Protein AF-A0A9R1SNL8-F1 (afdb_monomer)

Organism: Equus caballus (NCBI:txid9796)

Solvent-accessible surface area (backbone atoms only — not comparable to full-atom values): 11899 Å² total; per-residue (Å²): 141,83,92,85,80,74,70,75,60,56,56,56,54,51,50,50,53,54,63,64,65,70,71,70,78,77,82,73,84,66,67,46,51,74,66,55,32,50,51,53,46,44,54,53,51,50,72,75,48,88,61,70,45,31,55,37,84,70,48,71,58,80,72,73,97,74,79,88,60,42,82,52,70,38,73,47,47,35,33,30,28,25,25,71,39,48,59,84,58,87,70,62,69,87,76,44,52,70,30,91,91,37,60,34,26,47,32,42,38,34,35,30,23,33,70,90,51,92,51,67,54,70,52,66,53,88,56,61,78,83,71,77,80,74,89,69,92,73,94,73,92,73,86,71,85,70,56,73,71,64,59,54,59,58,60,63,67,74,71,70,81,78,81,79,83,79,81,84,80,88,84,86,86,78,86,82,90,83,88,80,89,133

pLDDT: mean 72.58, std 21.71, range [33.09, 97.88]

Structure (mmCIF, N/CA/C/O backbone):
data_AF-A0A9R1SNL8-F1
#
_entry.id   AF-A0A9R1SNL8-F1
#
loop_
_atom_site.group_PDB
_atom_site.id
_atom_site.type_symbol
_atom_site.label_atom_id
_atom_site.label_alt_id
_atom_site.label_comp_id
_atom_site.label_asym_id
_atom_site.label_entity_id
_atom_site.label_seq_id
_atom_site.pdbx_PDB_ins_code
_atom_site.Cartn_x
_atom_site.Cartn_y
_atom_site.Cartn_z
_atom_site.occupancy
_atom_site.B_iso_or_equiv
_atom_site.auth_seq_id
_atom_site.auth_comp_id
_atom_site.auth_asym_id
_atom_site.auth_atom_id
_atom_site.pdbx_PDB_model_num
ATOM 1 N N . MET A 1 1 ? 27.855 48.770 -51.147 1.00 41.75 1 MET A N 1
ATOM 2 C CA . MET A 1 1 ? 28.397 47.399 -51.180 1.00 41.75 1 MET A CA 1
ATOM 3 C C . MET A 1 1 ? 29.755 47.539 -50.522 1.00 41.75 1 MET A C 1
ATOM 5 O O . MET A 1 1 ? 30.603 48.202 -51.092 1.00 41.75 1 MET A O 1
ATOM 9 N N . GLU A 1 2 ? 29.901 47.349 -49.213 1.00 47.94 2 GLU A N 1
ATOM 10 C CA . GLU A 1 2 ? 29.816 46.067 -48.508 1.00 47.94 2 GLU A CA 1
ATOM 11 C C . GLU A 1 2 ? 29.522 46.288 -47.009 1.00 47.94 2 GLU A C 1
ATOM 13 O O . GLU A 1 2 ? 30.141 47.137 -46.367 1.00 47.94 2 GLU A O 1
ATOM 18 N N . THR A 1 3 ? 28.594 45.519 -46.438 1.00 47.84 3 THR A N 1
ATOM 19 C CA . THR A 1 3 ? 28.319 45.451 -44.993 1.00 47.84 3 THR A CA 1
ATOM 20 C C . THR A 1 3 ? 29.051 44.258 -44.388 1.00 47.84 3 THR A C 1
ATOM 22 O O . THR A 1 3 ? 28.659 43.115 -44.612 1.00 47.84 3 THR A O 1
ATOM 25 N N . GLN A 1 4 ? 30.093 44.507 -43.595 1.00 56.31 4 GLN A N 1
ATOM 26 C CA . GLN A 1 4 ? 30.811 43.459 -42.870 1.00 56.31 4 GLN A CA 1
ATOM 27 C C . GLN A 1 4 ? 31.274 43.988 -41.507 1.00 56.31 4 GLN A C 1
ATOM 29 O O . GLN A 1 4 ? 32.349 44.583 -41.438 1.00 56.31 4 GLN A O 1
ATOM 34 N N . ARG A 1 5 ? 30.493 43.779 -40.428 1.00 56.38 5 ARG A N 1
ATOM 35 C CA . ARG A 1 5 ? 31.036 43.666 -39.050 1.00 56.38 5 ARG A CA 1
ATOM 36 C C . ARG A 1 5 ? 30.077 43.268 -37.915 1.00 56.38 5 ARG A C 1
ATOM 38 O O . ARG A 1 5 ? 30.448 43.448 -36.763 1.00 56.38 5 ARG A O 1
ATOM 45 N N . ASP A 1 6 ? 28.945 42.618 -38.174 1.00 49.16 6 ASP A N 1
ATOM 46 C CA . ASP A 1 6 ? 28.115 42.081 -37.071 1.00 49.16 6 ASP A CA 1
ATOM 47 C C . ASP A 1 6 ? 28.484 40.638 -36.662 1.00 49.16 6 ASP A C 1
ATOM 49 O O . ASP A 1 6 ? 27.971 40.083 -35.688 1.00 49.16 6 ASP A O 1
ATOM 53 N N . SER A 1 7 ? 29.441 40.025 -37.365 1.00 55.25 7 SER A N 1
ATOM 54 C CA . SER A 1 7 ? 29.746 38.592 -37.263 1.00 55.25 7 SER A CA 1
ATOM 55 C C . SER A 1 7 ? 30.525 38.168 -36.005 1.00 55.25 7 SER A C 1
ATOM 57 O O . SER A 1 7 ? 30.516 36.986 -35.672 1.00 55.25 7 SER A O 1
ATOM 59 N N . CYS A 1 8 ? 31.190 39.082 -35.282 1.00 55.22 8 CYS A N 1
ATOM 60 C CA . CYS A 1 8 ? 31.996 38.707 -34.103 1.00 55.22 8 CYS A CA 1
ATOM 61 C C . CYS A 1 8 ? 31.168 38.531 -32.819 1.00 55.22 8 CYS A C 1
ATOM 63 O O . CYS A 1 8 ? 31.562 37.772 -31.935 1.00 55.22 8 CYS A O 1
ATOM 65 N N . SER A 1 9 ? 30.032 39.227 -32.700 1.00 59.91 9 SER A N 1
ATOM 66 C CA . SER A 1 9 ? 29.198 39.195 -31.492 1.00 59.91 9 SER A CA 1
ATOM 67 C C . SER A 1 9 ? 28.307 37.950 -31.461 1.00 59.91 9 SER A C 1
ATOM 69 O O . SER A 1 9 ? 28.324 37.209 -30.479 1.00 59.91 9 SER A O 1
ATOM 71 N N . LEU A 1 10 ? 27.608 37.642 -32.563 1.00 58.22 10 LEU A N 1
ATOM 72 C CA . LEU A 1 10 ? 26.662 36.519 -32.612 1.00 58.22 10 LEU A CA 1
ATOM 73 C C . LEU A 1 10 ? 27.315 35.155 -32.347 1.00 58.22 10 LEU A C 1
ATOM 75 O O . LEU A 1 10 ? 26.715 34.324 -31.670 1.00 58.22 10 LEU A O 1
ATOM 79 N N . GLY A 1 11 ? 28.548 34.927 -32.814 1.00 66.50 11 GLY A N 1
ATOM 80 C CA . GLY A 1 11 ? 29.253 33.658 -32.596 1.00 66.50 11 GLY A CA 1
ATOM 81 C C . GLY A 1 11 ? 29.536 33.369 -31.118 1.00 66.50 11 GLY A C 1
ATOM 82 O O . GLY A 1 11 ? 29.452 32.224 -30.683 1.00 66.50 11 GLY A O 1
ATOM 83 N N . ARG A 1 12 ? 29.795 34.412 -30.317 1.00 68.94 12 ARG A N 1
ATOM 84 C CA . ARG A 1 12 ? 30.082 34.285 -28.880 1.00 68.94 12 ARG A CA 1
ATOM 85 C C . ARG A 1 12 ? 28.823 34.000 -28.061 1.00 68.94 12 ARG A C 1
ATOM 87 O O . ARG A 1 12 ? 28.874 33.195 -27.136 1.00 68.94 12 ARG A O 1
ATOM 94 N N . TRP A 1 13 ? 27.698 34.615 -28.427 1.00 66.62 13 TRP A N 1
ATOM 95 C CA . TRP A 1 13 ? 26.387 34.317 -27.839 1.00 66.62 13 TRP A CA 1
ATOM 96 C C . TRP A 1 13 ? 25.890 32.931 -28.251 1.00 66.62 13 TRP A C 1
ATOM 98 O O . TRP A 1 13 ? 25.362 32.202 -27.421 1.00 66.62 13 TRP A O 1
ATOM 108 N N . SER A 1 14 ? 26.123 32.533 -29.503 1.00 70.94 14 SER A N 1
ATOM 109 C CA . SER A 1 14 ? 25.787 31.197 -29.995 1.00 70.94 14 SER A CA 1
ATOM 110 C C . SER A 1 14 ? 26.596 30.107 -29.281 1.00 70.94 14 SER A C 1
ATOM 112 O O . SER A 1 14 ? 26.015 29.109 -28.865 1.00 70.94 14 SER A O 1
ATOM 114 N N . LEU A 1 15 ? 27.893 30.333 -29.021 1.00 70.31 15 LEU A N 1
ATOM 115 C CA . LEU A 1 15 ? 28.703 29.437 -28.184 1.00 70.31 15 LEU A CA 1
ATOM 116 C C . LEU A 1 15 ? 28.185 29.357 -26.743 1.00 70.31 15 LEU A C 1
ATOM 118 O O . LEU A 1 15 ? 28.129 28.270 -26.180 1.00 70.31 15 LEU A O 1
ATOM 122 N N . LEU A 1 16 ? 27.804 30.493 -26.147 1.00 71.38 16 LEU A N 1
ATOM 123 C CA . LEU A 1 16 ? 27.234 30.538 -24.796 1.00 71.38 16 LEU A CA 1
ATOM 124 C C . LEU A 1 16 ? 25.905 29.778 -24.711 1.00 71.38 16 LEU A C 1
ATOM 126 O O . LEU A 1 16 ? 25.711 29.023 -23.766 1.00 71.38 16 LEU A O 1
ATOM 130 N N . LEU A 1 17 ? 25.022 29.926 -25.702 1.00 72.56 17 LEU A N 1
ATOM 131 C CA . LEU A 1 17 ? 23.761 29.181 -25.778 1.00 72.56 17 LEU A CA 1
ATOM 132 C C . LEU A 1 17 ? 23.993 27.676 -26.002 1.00 72.56 17 LEU A C 1
ATOM 134 O O . LEU A 1 17 ? 23.296 26.866 -25.398 1.00 72.56 17 LEU A O 1
ATOM 138 N N . LEU A 1 18 ? 25.000 27.296 -26.798 1.00 70.88 18 LEU A N 1
ATOM 139 C CA . LEU A 1 18 ? 25.434 25.899 -26.962 1.00 70.88 18 LEU A CA 1
ATOM 140 C C . LEU A 1 18 ? 25.987 25.302 -25.657 1.00 70.88 18 LEU A C 1
ATOM 142 O O . LEU A 1 18 ? 25.662 24.166 -25.325 1.00 70.88 18 LEU A O 1
ATOM 146 N N . LEU A 1 19 ? 26.776 26.070 -24.899 1.00 68.31 19 LEU A N 1
ATOM 147 C CA . LEU A 1 19 ? 27.290 25.676 -23.580 1.00 68.31 19 LEU A CA 1
ATOM 148 C C . LEU A 1 19 ? 26.176 25.571 -22.526 1.00 68.31 19 LEU A C 1
ATOM 150 O O . LEU A 1 19 ? 26.247 24.703 -21.661 1.00 68.31 19 LEU A O 1
ATOM 154 N N . LEU A 1 20 ? 25.140 26.413 -22.607 1.00 66.00 20 LEU A N 1
ATOM 155 C CA . LEU A 1 20 ? 24.000 26.391 -21.682 1.00 66.00 20 LEU A CA 1
ATOM 156 C C . LEU A 1 20 ? 22.988 25.276 -22.005 1.00 66.00 20 LEU A C 1
ATOM 158 O O . LEU A 1 20 ? 22.293 24.807 -21.110 1.00 66.00 20 LEU A O 1
ATOM 162 N N . GLY A 1 21 ? 22.913 24.837 -23.267 1.00 64.50 21 GLY A N 1
ATOM 163 C CA . GLY A 1 21 ? 22.035 23.750 -23.717 1.00 64.50 21 GLY A CA 1
ATOM 164 C C . GLY A 1 21 ? 22.550 22.339 -23.409 1.00 64.50 21 GLY A C 1
ATOM 165 O O . GLY A 1 21 ? 21.792 21.379 -23.530 1.00 64.50 21 GLY A O 1
ATOM 166 N N . LEU A 1 22 ? 23.811 22.195 -22.987 1.00 64.38 22 LEU A N 1
ATOM 167 C CA . LEU A 1 22 ? 24.435 20.906 -22.668 1.00 64.38 22 LEU A CA 1
ATOM 168 C C . LEU A 1 22 ? 24.374 20.584 -21.165 1.00 64.38 22 LEU A C 1
ATOM 170 O O . LEU A 1 22 ? 25.337 20.110 -20.572 1.00 64.38 22 LEU A O 1
ATOM 174 N N . VAL A 1 23 ? 23.227 20.841 -20.540 1.00 64.44 23 VAL A N 1
ATOM 175 C CA . VAL A 1 23 ? 22.883 20.275 -19.230 1.00 64.44 23 VAL A CA 1
ATOM 176 C C . VAL A 1 23 ? 21.582 19.506 -19.411 1.00 64.44 23 VAL A C 1
ATOM 178 O O . VAL A 1 23 ? 20.516 19.926 -18.975 1.00 64.44 23 VAL A O 1
ATOM 181 N N . ILE A 1 24 ? 21.656 18.389 -20.136 1.00 66.75 24 ILE A N 1
ATOM 182 C CA . ILE A 1 24 ? 20.593 17.387 -20.090 1.00 66.75 24 ILE A CA 1
ATOM 183 C C . ILE A 1 24 ? 20.867 16.592 -18.812 1.00 66.75 24 ILE A C 1
ATOM 185 O O . ILE A 1 24 ? 21.901 15.919 -18.757 1.00 66.75 24 ILE A O 1
ATOM 189 N N . PRO A 1 25 ? 20.025 16.678 -17.765 1.00 61.66 25 PRO A N 1
ATOM 190 C CA . PRO A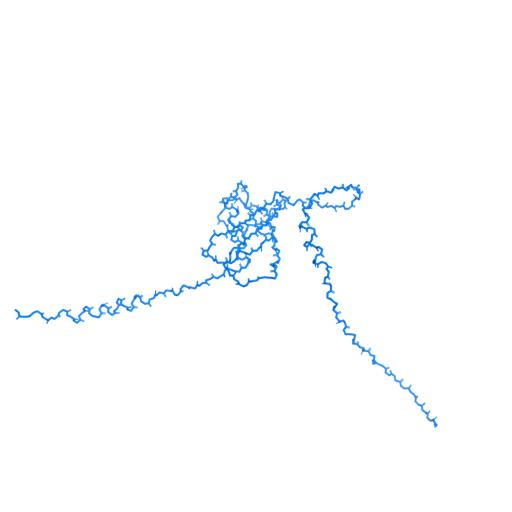 1 25 ? 20.134 15.736 -16.666 1.00 61.66 25 PRO A CA 1
ATOM 191 C C . PRO A 1 25 ? 19.978 14.341 -17.267 1.00 61.66 25 PRO A C 1
ATOM 193 O O . PRO A 1 25 ? 18.965 14.034 -17.897 1.00 61.66 25 PRO A O 1
ATOM 196 N N . LEU A 1 26 ? 21.026 13.527 -17.140 1.00 60.38 26 LEU A N 1
ATOM 197 C CA . LEU A 1 26 ? 20.986 12.128 -17.529 1.00 60.38 26 LEU A CA 1
ATOM 198 C C . LEU A 1 26 ? 19.802 11.507 -16.786 1.00 60.38 26 LEU A C 1
ATOM 200 O O . LEU A 1 26 ? 19.771 11.555 -15.556 1.00 60.38 26 LEU A O 1
ATOM 204 N N . ALA A 1 27 ? 18.808 11.012 -17.525 1.00 62.56 27 ALA A N 1
ATOM 205 C CA . ALA A 1 27 ? 17.654 10.356 -16.934 1.00 62.56 27 ALA A CA 1
ATOM 206 C C . ALA A 1 27 ? 18.166 9.124 -16.186 1.00 62.56 27 ALA A C 1
ATOM 208 O O . ALA A 1 27 ? 18.513 8.111 -16.792 1.00 62.56 27 ALA A O 1
ATOM 209 N N . THR A 1 28 ? 18.300 9.240 -14.869 1.00 59.81 28 THR A N 1
ATOM 210 C CA . THR A 1 28 ? 18.579 8.093 -14.024 1.00 59.81 28 THR A CA 1
ATOM 211 C C . THR A 1 28 ? 17.322 7.240 -14.035 1.00 59.81 28 THR A C 1
ATOM 213 O O . THR A 1 28 ? 16.251 7.679 -13.616 1.00 59.81 28 THR A O 1
ATOM 216 N N . THR A 1 29 ? 17.436 6.022 -14.555 1.00 65.75 29 THR A N 1
ATOM 217 C CA . THR A 1 29 ? 16.417 4.985 -14.401 1.00 65.75 29 THR A CA 1
ATOM 218 C C . THR A 1 29 ? 16.412 4.580 -12.930 1.00 65.75 29 THR A C 1
ATOM 220 O O . THR A 1 29 ? 17.110 3.654 -12.520 1.00 65.75 29 THR A O 1
ATOM 223 N N . GLN A 1 30 ? 15.716 5.353 -12.097 1.00 77.31 30 GLN A N 1
ATOM 224 C CA . GLN A 1 30 ? 15.466 4.972 -10.712 1.00 77.31 30 GLN A CA 1
ATOM 225 C C . GLN A 1 30 ? 14.586 3.724 -10.756 1.00 77.31 30 GLN A C 1
ATOM 227 O O . GLN A 1 30 ? 13.610 3.702 -11.489 1.00 77.31 30 GLN A O 1
ATOM 232 N N . THR A 1 31 ? 14.959 2.671 -10.040 1.00 86.62 31 THR A N 1
ATOM 233 C CA . THR A 1 31 ? 14.140 1.463 -9.880 1.00 86.62 31 THR A CA 1
ATOM 234 C C . THR A 1 31 ? 13.692 1.432 -8.431 1.00 86.62 31 THR A C 1
ATOM 236 O O . THR A 1 31 ? 14.525 1.612 -7.543 1.00 86.62 31 THR A O 1
ATOM 239 N N . LEU A 1 32 ? 12.397 1.250 -8.186 1.00 89.44 32 LEU A N 1
ATOM 240 C CA . LEU A 1 32 ? 11.884 1.115 -6.828 1.00 89.44 32 LEU A CA 1
ATOM 241 C C . LEU A 1 32 ? 12.332 -0.221 -6.245 1.00 89.44 32 LEU A C 1
ATOM 243 O O . LEU A 1 32 ? 12.326 -1.252 -6.920 1.00 89.44 32 LEU A O 1
ATOM 247 N N . SER A 1 33 ? 12.663 -0.232 -4.959 1.00 90.94 33 SER A N 1
ATOM 248 C CA . SER A 1 33 ? 12.727 -1.489 -4.225 1.00 90.94 33 SER A CA 1
ATOM 249 C C . SER A 1 33 ? 11.338 -2.126 -4.144 1.00 90.94 33 SER A C 1
ATOM 251 O O . SER A 1 33 ? 10.308 -1.449 -4.188 1.00 90.94 33 SER A O 1
ATOM 253 N N . TYR A 1 34 ? 11.302 -3.444 -3.951 1.00 90.44 34 TYR A N 1
ATOM 254 C CA . TYR A 1 34 ? 10.056 -4.191 -3.756 1.00 90.44 34 TYR A CA 1
ATOM 255 C C . TYR A 1 34 ? 9.157 -3.569 -2.674 1.00 90.44 34 TYR A C 1
ATOM 257 O O . TYR A 1 34 ? 7.959 -3.386 -2.876 1.00 90.44 34 TYR A O 1
ATOM 265 N N . LYS A 1 35 ? 9.748 -3.163 -1.543 1.00 93.00 35 LYS A N 1
ATOM 266 C CA . LYS A 1 35 ? 9.012 -2.530 -0.445 1.00 93.00 35 LYS A CA 1
ATOM 267 C C . LYS A 1 35 ? 8.468 -1.151 -0.826 1.00 93.00 35 LYS A C 1
ATOM 269 O O . LYS A 1 35 ? 7.338 -0.841 -0.46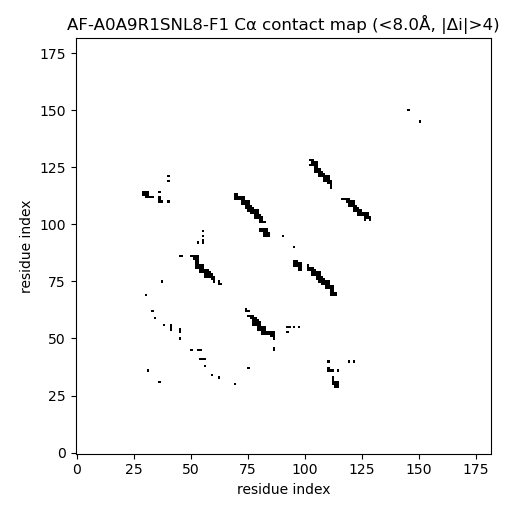8 1.00 93.00 35 LYS A O 1
ATOM 274 N N . GLU A 1 36 ? 9.238 -0.332 -1.539 1.00 93.38 36 GLU A N 1
ATOM 275 C CA . GLU A 1 36 ? 8.776 0.986 -2.000 1.00 93.38 36 GLU A CA 1
ATOM 276 C C . GLU A 1 36 ? 7.625 0.858 -3.001 1.00 93.38 36 GLU A C 1
ATOM 278 O O . GLU A 1 36 ? 6.646 1.594 -2.897 1.00 93.38 36 GLU A O 1
ATOM 283 N N . ALA A 1 37 ? 7.690 -0.117 -3.915 1.00 93.38 37 ALA A N 1
ATOM 284 C CA . ALA A 1 37 ? 6.596 -0.408 -4.837 1.00 93.38 37 ALA A CA 1
ATOM 285 C C . ALA A 1 37 ? 5.315 -0.827 -4.091 1.00 93.38 37 ALA A C 1
ATOM 287 O O . ALA A 1 37 ? 4.226 -0.358 -4.421 1.00 93.38 37 ALA A O 1
ATOM 288 N N . VAL A 1 38 ? 5.436 -1.644 -3.036 1.00 95.12 38 VAL A N 1
ATOM 289 C CA . VAL A 1 38 ? 4.302 -2.014 -2.172 1.00 95.12 38 VAL A CA 1
ATOM 290 C C . VAL A 1 38 ? 3.738 -0.804 -1.428 1.00 95.12 38 VAL A C 1
ATOM 292 O O . VAL A 1 38 ? 2.524 -0.622 -1.419 1.00 95.12 38 VAL A O 1
ATOM 295 N N . LEU A 1 39 ? 4.580 0.039 -0.822 1.00 95.31 39 LEU A N 1
ATOM 296 C CA . LEU A 1 39 ? 4.124 1.239 -0.106 1.00 95.31 39 LEU A CA 1
ATOM 297 C C . LEU A 1 39 ? 3.378 2.199 -1.040 1.00 95.31 39 LEU A C 1
ATOM 299 O O . LEU A 1 39 ? 2.275 2.636 -0.718 1.00 95.31 39 LEU A O 1
ATOM 303 N N . ARG A 1 40 ? 3.911 2.423 -2.246 1.00 94.12 40 ARG A N 1
ATOM 304 C CA . ARG A 1 40 ? 3.242 3.212 -3.287 1.00 94.12 40 ARG A CA 1
ATOM 305 C C . ARG A 1 40 ? 1.884 2.626 -3.667 1.00 94.12 40 ARG A C 1
ATOM 307 O O . ARG A 1 40 ? 0.911 3.357 -3.844 1.00 94.12 40 ARG A O 1
ATOM 314 N N . ALA A 1 41 ? 1.803 1.302 -3.773 1.00 95.38 41 ALA A N 1
ATOM 315 C CA . ALA A 1 41 ? 0.544 0.637 -4.054 1.00 95.38 41 ALA A CA 1
ATOM 316 C C . ALA A 1 41 ? -0.455 0.801 -2.894 1.00 95.38 41 ALA A C 1
ATOM 318 O O . ALA A 1 41 ? -1.627 1.061 -3.151 1.00 95.38 41 ALA A O 1
ATOM 319 N N . VAL A 1 42 ? -0.012 0.738 -1.630 1.00 96.12 42 VAL A N 1
ATOM 320 C CA . VAL A 1 42 ? -0.848 1.026 -0.445 1.00 96.12 42 VAL A CA 1
ATOM 321 C C . VAL A 1 42 ? -1.404 2.453 -0.478 1.00 96.12 42 VAL A C 1
ATOM 323 O O . VAL A 1 42 ? -2.589 2.648 -0.197 1.00 96.12 42 VAL A O 1
ATOM 326 N N . ASP A 1 43 ? -0.615 3.445 -0.888 1.00 94.62 43 ASP A N 1
ATOM 32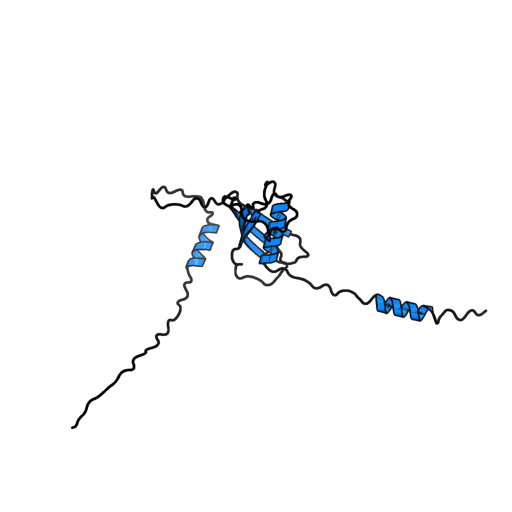7 C CA . ASP A 1 43 ? -1.120 4.810 -1.077 1.00 94.62 43 ASP A CA 1
ATOM 328 C C . ASP A 1 43 ? -2.221 4.858 -2.142 1.00 94.62 43 ASP A C 1
ATOM 330 O O . ASP A 1 43 ? -3.293 5.426 -1.916 1.00 94.62 43 ASP A O 1
ATOM 334 N N . GLY A 1 44 ? -2.005 4.194 -3.280 1.00 94.06 44 GLY A N 1
ATOM 335 C CA . GLY A 1 44 ? -3.009 4.070 -4.336 1.00 94.06 44 GLY A CA 1
ATOM 336 C C . GLY A 1 44 ? -4.284 3.342 -3.882 1.00 94.06 44 GLY A C 1
ATOM 337 O O . GLY A 1 44 ? -5.394 3.745 -4.246 1.00 94.06 44 GLY A O 1
ATOM 338 N N . LEU A 1 45 ? -4.160 2.309 -3.036 1.00 94.75 45 LEU A N 1
ATOM 339 C CA . LEU A 1 45 ? -5.292 1.618 -2.404 1.00 94.75 45 LEU A CA 1
ATOM 340 C C . LEU A 1 45 ? -6.124 2.574 -1.540 1.00 94.75 45 LEU A C 1
ATOM 342 O O . LEU A 1 45 ? -7.352 2.572 -1.628 1.00 94.75 45 LEU A O 1
ATOM 346 N N . ASN A 1 46 ? -5.472 3.408 -0.731 1.00 95.38 46 ASN A N 1
ATOM 347 C CA . ASN A 1 46 ? -6.153 4.386 0.116 1.00 95.38 46 ASN A CA 1
ATOM 348 C C . ASN A 1 46 ? -6.831 5.497 -0.692 1.00 95.38 46 ASN A C 1
ATOM 350 O O . ASN A 1 46 ? -7.930 5.927 -0.343 1.00 95.38 46 ASN A O 1
ATOM 354 N N . GLN A 1 47 ? -6.215 5.942 -1.790 1.00 93.12 47 GLN A N 1
ATOM 355 C CA . GLN A 1 47 ? -6.784 6.973 -2.662 1.00 93.12 47 GLN A CA 1
ATOM 356 C C . GLN A 1 47 ? -8.079 6.516 -3.340 1.00 93.12 47 GLN A C 1
ATOM 358 O O . GLN A 1 47 ? -9.022 7.301 -3.446 1.00 93.12 47 GLN A O 1
ATOM 363 N N . ARG A 1 48 ? -8.138 5.250 -3.776 1.00 92.38 48 ARG A N 1
ATOM 364 C CA . ARG A 1 48 ? -9.320 4.676 -4.442 1.00 92.38 48 ARG A CA 1
ATOM 365 C C . ARG A 1 48 ? -10.372 4.120 -3.477 1.00 92.38 48 ARG A C 1
ATOM 367 O O . ARG A 1 48 ? -11.478 3.806 -3.914 1.00 92.38 48 ARG A O 1
ATOM 374 N N . SER A 1 49 ? -10.030 3.935 -2.201 1.00 92.00 49 SER A N 1
ATOM 375 C CA . SER A 1 49 ? -10.945 3.366 -1.210 1.00 92.00 49 SER A CA 1
ATOM 376 C C . SER A 1 49 ? -12.033 4.360 -0.793 1.00 92.00 49 SER A C 1
ATOM 378 O O . SER A 1 49 ? -11.827 5.572 -0.743 1.00 92.00 49 SER A O 1
ATOM 380 N N . SER A 1 50 ? -13.199 3.818 -0.444 1.00 92.69 50 SER A N 1
ATOM 381 C CA . SER A 1 50 ? -14.305 4.541 0.185 1.00 92.69 50 SER A CA 1
ATOM 382 C C . SER A 1 50 ? -14.325 4.403 1.712 1.00 92.69 50 SER A C 1
ATOM 384 O O . SER A 1 50 ? -15.300 4.811 2.336 1.00 92.69 50 SER A O 1
ATOM 386 N N . ASP A 1 51 ? -13.307 3.777 2.310 1.00 93.94 51 ASP A N 1
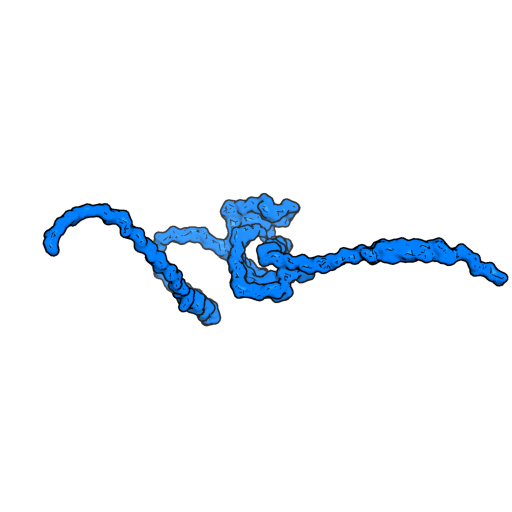ATOM 387 C CA . ASP A 1 51 ? -13.197 3.644 3.764 1.00 93.94 51 ASP A CA 1
ATOM 388 C C . ASP A 1 51 ? -12.993 5.016 4.442 1.00 93.94 51 ASP A C 1
ATOM 390 O O . ASP A 1 51 ? -12.447 5.954 3.853 1.00 93.94 51 ASP A O 1
ATOM 394 N N . GLU A 1 52 ? -13.422 5.133 5.702 1.00 95.00 52 GLU A N 1
ATOM 395 C CA . GLU A 1 52 ? -13.320 6.380 6.477 1.00 95.00 52 GLU A CA 1
ATOM 396 C C . GLU A 1 52 ? -11.876 6.704 6.886 1.00 95.00 52 GLU A C 1
ATOM 398 O O . GLU A 1 52 ? -11.449 7.861 6.825 1.00 95.00 52 GLU A O 1
ATOM 403 N N . ASN A 1 53 ? -11.120 5.675 7.277 1.00 96.88 53 ASN A N 1
ATOM 404 C CA . ASN A 1 53 ? -9.753 5.78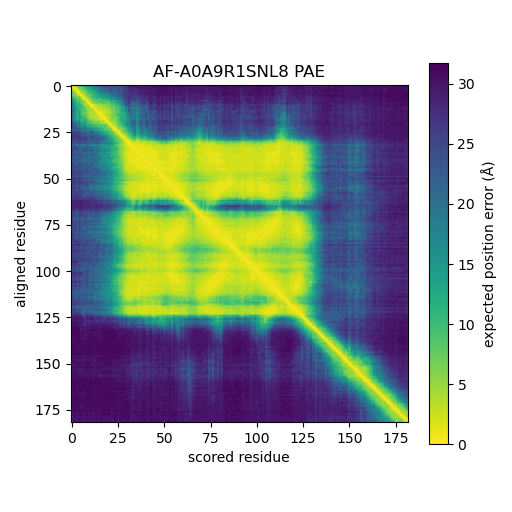8 7.777 1.00 96.88 53 ASN A CA 1
ATOM 405 C C . ASN A 1 53 ? -8.738 5.236 6.777 1.00 96.88 53 ASN A C 1
ATOM 407 O O . ASN A 1 53 ? -9.049 4.356 5.970 1.00 96.88 53 ASN A O 1
ATOM 411 N N . LEU A 1 54 ? -7.506 5.736 6.865 1.00 97.06 54 LEU A N 1
ATOM 412 C CA . LEU A 1 54 ? -6.387 5.202 6.097 1.00 97.06 54 LEU A CA 1
ATOM 413 C C . LEU A 1 54 ? -5.995 3.814 6.603 1.00 97.06 54 LEU A C 1
ATOM 415 O O . LEU A 1 54 ? -6.081 3.524 7.797 1.00 97.06 54 LEU A O 1
ATOM 419 N N . TYR A 1 55 ? -5.494 2.990 5.693 1.00 96.94 55 TYR A N 1
ATOM 420 C CA . TYR A 1 55 ? -4.858 1.713 5.978 1.00 96.94 55 TYR A CA 1
ATOM 421 C C . TYR A 1 55 ? -3.355 1.827 5.779 1.00 96.94 55 TYR A C 1
ATOM 423 O O . TYR A 1 55 ? -2.894 2.318 4.752 1.00 96.94 55 TYR A O 1
ATOM 431 N N . ARG A 1 56 ? -2.584 1.332 6.741 1.00 97.38 56 ARG A N 1
ATOM 432 C CA . ARG A 1 56 ? -1.122 1.301 6.679 1.00 97.38 56 ARG A CA 1
ATOM 433 C C . ARG A 1 56 ? -0.639 -0.138 6.559 1.00 97.38 56 ARG A C 1
ATOM 435 O O . ARG A 1 56 ? -1.256 -1.046 7.115 1.00 97.38 56 ARG A O 1
ATOM 442 N N . LEU A 1 57 ? 0.465 -0.336 5.840 1.00 97.38 57 LEU A N 1
ATOM 443 C CA . LEU A 1 57 ? 1.144 -1.627 5.742 1.00 97.38 57 LEU A CA 1
ATOM 444 C C . LEU A 1 57 ? 1.478 -2.156 7.146 1.00 97.38 57 LEU A C 1
ATOM 446 O O . LEU A 1 57 ? 2.202 -1.495 7.892 1.00 97.38 57 LEU A O 1
ATOM 450 N N . LEU A 1 58 ? 0.935 -3.323 7.492 1.00 95.69 58 LEU A N 1
ATOM 451 C CA . LEU A 1 58 ? 1.183 -4.010 8.758 1.00 95.69 58 LEU A CA 1
ATOM 452 C C . LEU A 1 58 ? 2.326 -5.015 8.595 1.00 95.69 58 LEU A C 1
ATOM 454 O O . LEU A 1 58 ? 3.321 -4.939 9.311 1.00 95.69 58 LEU A O 1
ATOM 458 N N . GLU A 1 59 ? 2.197 -5.912 7.621 1.00 94.81 59 GLU A N 1
ATOM 459 C CA . GLU A 1 59 ? 3.174 -6.957 7.326 1.00 94.81 59 GLU A CA 1
ATOM 460 C C . GLU A 1 59 ? 3.277 -7.161 5.815 1.00 94.81 59 GLU A C 1
ATOM 462 O O . GLU A 1 59 ? 2.276 -7.068 5.109 1.00 94.81 59 GLU A O 1
ATOM 467 N N . LEU A 1 60 ? 4.487 -7.411 5.319 1.00 95.00 60 LEU A N 1
ATOM 468 C CA . LEU A 1 60 ? 4.768 -7.687 3.913 1.00 95.00 60 LEU A CA 1
ATOM 469 C C . LEU A 1 60 ? 5.438 -9.052 3.818 1.00 95.00 60 LEU A C 1
ATOM 471 O O . LEU A 1 60 ? 6.504 -9.242 4.410 1.00 95.00 60 LEU A O 1
ATOM 475 N N . ASP A 1 61 ? 4.848 -9.958 3.041 1.00 90.75 61 ASP A N 1
ATOM 476 C CA . ASP A 1 61 ? 5.435 -11.271 2.821 1.00 90.75 61 ASP A CA 1
ATOM 477 C C . ASP A 1 61 ? 6.737 -11.129 2.019 1.00 90.75 61 ASP A C 1
ATOM 479 O O . ASP A 1 61 ? 6.831 -10.293 1.102 1.00 90.75 61 ASP A O 1
ATOM 483 N N . PRO A 1 62 ? 7.765 -11.932 2.349 1.00 86.00 62 PRO A N 1
ATOM 484 C CA . PRO A 1 62 ? 9.012 -11.923 1.609 1.00 86.00 62 PRO A CA 1
ATOM 485 C C . PRO A 1 62 ? 8.744 -12.267 0.147 1.00 86.00 62 PRO A C 1
ATOM 487 O O . PRO A 1 62 ? 7.988 -13.189 -0.167 1.00 86.00 62 PRO A O 1
ATOM 490 N N . LEU A 1 63 ? 9.396 -11.526 -0.746 1.00 78.56 63 LEU A N 1
ATOM 491 C CA . LEU A 1 63 ? 9.303 -11.783 -2.174 1.00 78.56 63 LEU A CA 1
ATOM 492 C C . LEU A 1 63 ? 9.749 -13.237 -2.450 1.00 78.56 63 LEU A C 1
ATOM 494 O O . LEU A 1 63 ? 10.802 -13.654 -1.945 1.00 78.56 63 LEU A O 1
ATOM 498 N N . PRO A 1 64 ? 8.989 -14.015 -3.244 1.00 71.19 64 PRO A N 1
ATOM 499 C CA . PRO A 1 64 ? 9.474 -15.285 -3.766 1.00 71.19 64 PRO A CA 1
ATOM 500 C C . PRO A 1 64 ? 10.809 -15.060 -4.482 1.00 71.19 64 PRO A C 1
ATOM 502 O O . PRO A 1 64 ? 11.034 -13.998 -5.051 1.00 71.19 64 PRO A O 1
ATOM 505 N N . LYS A 1 65 ? 11.723 -16.032 -4.461 1.00 71.12 65 LYS A N 1
ATOM 506 C CA . LYS A 1 65 ? 12.996 -15.894 -5.185 1.00 71.12 65 LYS A CA 1
ATOM 507 C C . LYS A 1 65 ? 12.712 -15.711 -6.685 1.00 71.12 65 LYS A C 1
ATOM 509 O O . LYS A 1 65 ? 12.503 -16.724 -7.342 1.00 71.12 65 LYS A O 1
ATOM 514 N N . GLU A 1 66 ? 12.711 -14.487 -7.226 1.00 68.50 66 GLU A N 1
ATOM 515 C CA . GLU A 1 66 ? 12.597 -14.305 -8.680 1.00 68.50 66 GLU A CA 1
ATOM 516 C C . GLU A 1 66 ? 12.989 -12.931 -9.263 1.00 68.50 66 GLU A C 1
ATOM 518 O O . GLU A 1 66 ? 12.795 -11.888 -8.643 1.00 68.50 66 GLU A O 1
ATOM 523 N N . ASP A 1 67 ? 13.519 -13.047 -10.491 1.00 65.69 67 ASP A N 1
ATOM 524 C CA . ASP A 1 67 ? 13.862 -12.126 -11.593 1.00 65.69 67 ASP A CA 1
ATOM 525 C C . ASP A 1 67 ? 14.212 -10.650 -11.315 1.00 65.69 67 ASP A C 1
ATOM 527 O O . ASP A 1 67 ? 13.429 -9.900 -10.733 1.00 65.69 67 ASP A O 1
ATOM 531 N N . GLU A 1 68 ? 15.350 -10.192 -11.854 1.00 70.56 68 GLU A N 1
ATOM 532 C CA . GLU A 1 68 ? 15.866 -8.815 -11.704 1.00 70.56 68 GLU A CA 1
ATOM 533 C C . GLU A 1 68 ? 15.191 -7.790 -12.633 1.00 70.56 68 GLU A C 1
ATOM 535 O O . GLU A 1 68 ? 15.434 -6.594 -12.488 1.00 70.56 68 GLU A O 1
ATOM 540 N N . ASP A 1 69 ? 14.339 -8.220 -13.572 1.00 84.25 69 ASP A N 1
ATOM 541 C CA . ASP A 1 69 ? 13.673 -7.304 -14.506 1.00 84.25 69 ASP A CA 1
ATOM 542 C C . ASP A 1 69 ? 12.661 -6.386 -13.781 1.00 84.25 69 ASP A C 1
ATOM 544 O O . ASP A 1 69 ? 11.656 -6.895 -13.264 1.00 84.25 69 ASP A O 1
ATOM 548 N N . PRO A 1 70 ? 12.877 -5.054 -13.745 1.00 82.25 70 PRO A N 1
ATOM 549 C CA . PRO A 1 70 ? 11.987 -4.110 -13.070 1.00 82.25 70 PRO A CA 1
ATOM 550 C C . PRO A 1 70 ? 10.654 -3.880 -13.794 1.00 82.25 70 PRO A C 1
ATOM 552 O O . PRO A 1 70 ? 9.699 -3.411 -13.168 1.00 82.25 70 PRO A O 1
ATOM 555 N N . ASP A 1 71 ? 10.578 -4.206 -15.088 1.00 85.62 71 ASP A N 1
ATOM 556 C CA . ASP A 1 71 ? 9.392 -4.004 -15.921 1.00 85.62 71 ASP A CA 1
ATOM 557 C C . ASP A 1 71 ? 8.373 -5.137 -15.799 1.00 85.62 71 ASP A C 1
ATOM 559 O O . ASP A 1 71 ? 7.192 -4.950 -16.119 1.00 85.62 71 ASP A O 1
ATOM 563 N N . THR A 1 72 ? 8.825 -6.297 -15.329 1.00 88.44 72 THR A N 1
ATOM 564 C CA . THR A 1 72 ? 7.990 -7.471 -15.100 1.00 88.44 72 THR A CA 1
ATOM 565 C C . THR A 1 72 ? 7.191 -7.310 -13.797 1.00 88.44 72 THR A C 1
ATOM 567 O O . THR A 1 72 ? 7.796 -7.093 -12.742 1.00 88.44 72 THR A O 1
ATOM 570 N N . PRO A 1 73 ? 5.846 -7.453 -13.819 1.00 91.12 73 PRO A N 1
ATOM 571 C CA . PRO A 1 73 ? 5.025 -7.410 -12.611 1.00 91.12 73 PRO A CA 1
ATOM 572 C C . PRO A 1 73 ? 5.475 -8.448 -11.575 1.00 91.12 73 PRO A C 1
ATOM 574 O O . PRO A 1 73 ? 5.537 -9.643 -11.860 1.00 91.12 73 PRO A O 1
ATOM 577 N N . LYS A 1 74 ? 5.776 -7.990 -10.360 1.00 90.81 74 LYS A N 1
ATOM 578 C CA . LYS A 1 74 ? 6.214 -8.812 -9.229 1.00 90.81 74 LYS A CA 1
ATOM 579 C C . LYS A 1 74 ? 5.021 -9.191 -8.359 1.00 90.81 74 LYS A C 1
ATOM 581 O O . LYS A 1 74 ? 4.256 -8.294 -7.997 1.00 90.81 74 LYS A O 1
ATOM 586 N N . PRO A 1 75 ? 4.844 -10.476 -8.006 1.00 92.75 75 PRO A N 1
ATOM 587 C CA . PRO A 1 75 ? 3.769 -10.893 -7.118 1.00 92.75 75 PRO A CA 1
ATOM 588 C C . PRO A 1 75 ? 3.970 -10.311 -5.717 1.00 92.75 75 PRO A C 1
ATOM 590 O O . PRO A 1 75 ? 5.091 -10.257 -5.215 1.00 92.75 75 PRO A O 1
ATOM 593 N N . VAL A 1 76 ? 2.873 -9.895 -5.085 1.00 93.88 76 VAL A N 1
ATOM 594 C CA . VAL A 1 76 ? 2.852 -9.343 -3.726 1.00 93.88 76 VAL A CA 1
ATOM 595 C C . VAL A 1 76 ? 1.760 -9.995 -2.892 1.00 93.88 76 VAL A C 1
ATOM 597 O O . VAL A 1 76 ? 0.657 -10.262 -3.374 1.00 93.88 76 VAL A O 1
ATOM 600 N N . SER A 1 77 ? 2.068 -10.194 -1.615 1.00 94.56 77 SER A N 1
ATOM 601 C CA . SER A 1 77 ? 1.124 -10.572 -0.568 1.00 94.56 77 SER A CA 1
ATOM 602 C C . SER A 1 77 ? 1.492 -9.797 0.692 1.00 94.56 77 SER A C 1
ATOM 604 O O . SER A 1 77 ? 2.655 -9.761 1.089 1.00 94.56 77 SER A O 1
ATOM 606 N N . PHE A 1 78 ? 0.533 -9.079 1.266 1.00 95.75 78 PHE A N 1
ATOM 607 C CA . PHE A 1 78 ? 0.763 -8.246 2.443 1.00 95.75 78 PHE A CA 1
ATOM 608 C C . PHE A 1 78 ? -0.535 -7.970 3.188 1.00 95.75 78 PHE A C 1
ATOM 610 O O . PHE A 1 78 ? -1.623 -8.002 2.614 1.00 95.75 78 PHE A O 1
ATOM 617 N N . THR A 1 79 ? -0.419 -7.631 4.466 1.00 96.38 79 THR A N 1
ATOM 618 C CA . THR A 1 79 ? -1.548 -7.184 5.276 1.00 96.38 79 THR A CA 1
ATOM 619 C C . THR A 1 79 ? -1.485 -5.682 5.506 1.00 96.38 79 THR A C 1
ATOM 621 O O . THR A 1 79 ? -0.421 -5.088 5.697 1.00 96.38 79 THR A O 1
ATOM 624 N N . VAL A 1 80 ? -2.653 -5.048 5.507 1.00 96.88 80 VAL A N 1
ATOM 625 C CA . VAL A 1 80 ? -2.813 -3.649 5.907 1.00 96.88 80 VAL A CA 1
ATOM 626 C C . VAL A 1 80 ? -3.742 -3.561 7.105 1.00 96.88 80 VAL A C 1
ATOM 628 O O . VAL A 1 80 ? -4.707 -4.319 7.201 1.00 96.88 80 VAL A O 1
ATOM 631 N N . LYS A 1 81 ? -3.475 -2.620 8.010 1.00 96.81 81 LYS A N 1
ATOM 632 C CA . LYS A 1 81 ? -4.306 -2.370 9.188 1.00 96.81 81 LYS A CA 1
ATOM 633 C C . LYS A 1 81 ? -4.829 -0.940 9.190 1.00 96.81 81 LYS A C 1
ATOM 635 O O . LYS A 1 81 ? -4.109 -0.002 8.850 1.00 96.81 81 LYS A O 1
ATOM 640 N N . GLU A 1 82 ? -6.092 -0.796 9.567 1.00 97.19 82 GLU A N 1
ATOM 641 C CA . GLU A 1 82 ? -6.761 0.492 9.727 1.00 97.19 82 GLU A CA 1
ATOM 642 C C . GLU A 1 82 ? -6.030 1.366 10.763 1.00 97.19 82 GLU A C 1
ATOM 644 O O . GLU A 1 82 ? -5.603 0.904 11.827 1.00 97.19 82 GLU A O 1
ATOM 649 N N . THR A 1 83 ? -5.901 2.649 10.450 1.00 97.81 83 THR A N 1
ATOM 650 C CA . THR A 1 83 ? -5.244 3.657 11.287 1.00 97.81 83 THR A CA 1
ATOM 651 C C . THR A 1 83 ? -6.267 4.555 11.980 1.00 97.81 83 THR A C 1
ATOM 653 O O . THR A 1 83 ? -7.464 4.507 11.697 1.00 97.81 83 THR A O 1
ATOM 656 N N . VAL A 1 84 ? -5.801 5.387 12.908 1.00 97.38 84 VAL A N 1
ATOM 657 C CA . VAL A 1 84 ? -6.626 6.439 13.532 1.00 97.38 84 VAL A CA 1
ATOM 658 C C . VAL A 1 84 ? -6.817 7.663 12.632 1.00 97.38 84 VAL A C 1
ATOM 660 O O . VAL A 1 84 ? -7.624 8.540 12.936 1.00 97.38 84 VAL A O 1
ATOM 663 N N . CYS A 1 85 ? -6.056 7.745 11.540 1.00 97.38 85 CYS A N 1
ATOM 664 C CA . CYS A 1 85 ? -6.094 8.867 10.624 1.00 97.38 85 CYS A CA 1
ATOM 665 C C . CYS A 1 85 ? -7.287 8.758 9.668 1.00 97.38 85 CYS A C 1
ATOM 667 O O . CYS A 1 85 ? -7.414 7.745 8.971 1.00 97.38 85 CYS A O 1
ATOM 669 N N . PRO A 1 86 ? -8.102 9.819 9.532 1.00 96.19 86 PRO A N 1
ATOM 670 C CA . PRO A 1 86 ? -9.115 9.866 8.491 1.00 96.19 86 PRO A CA 1
ATOM 671 C C . PRO A 1 86 ? -8.445 9.934 7.116 1.00 96.19 86 PRO A C 1
ATOM 673 O O . PRO A 1 86 ? -7.378 10.531 6.963 1.00 96.19 86 PRO A O 1
ATOM 676 N N . ARG A 1 87 ? -9.111 9.416 6.081 1.00 94.06 87 ARG A N 1
ATOM 677 C CA . ARG A 1 87 ? -8.610 9.440 4.693 1.00 94.06 87 ARG A CA 1
ATOM 678 C C . ARG A 1 87 ? -8.305 10.850 4.165 1.00 94.06 87 ARG A C 1
ATOM 680 O O . ARG A 1 87 ? -7.532 11.009 3.230 1.00 94.06 87 ARG A O 1
ATOM 687 N N . THR A 1 88 ? -8.913 11.883 4.752 1.00 92.06 88 THR A N 1
ATOM 688 C CA . THR A 1 88 ? -8.699 13.296 4.396 1.00 92.06 88 THR A CA 1
ATOM 689 C C . THR A 1 88 ? -7.468 13.923 5.051 1.00 92.06 88 THR A C 1
ATOM 691 O O . THR A 1 88 ? -7.240 15.120 4.871 1.00 92.06 88 THR A O 1
ATOM 694 N N . THR A 1 89 ? -6.715 13.175 5.863 1.00 92.00 89 THR A N 1
ATOM 695 C CA . THR A 1 89 ? -5.486 13.694 6.470 1.00 92.00 89 THR A CA 1
ATOM 696 C C . THR A 1 89 ? -4.460 14.067 5.397 1.00 92.00 89 THR A C 1
ATOM 698 O O . THR A 1 89 ? -4.410 13.465 4.327 1.00 92.00 89 THR A O 1
ATOM 701 N N . GLN A 1 90 ? -3.639 15.072 5.692 1.00 90.19 90 GLN A N 1
ATOM 702 C CA . GLN A 1 90 ? -2.486 15.461 4.867 1.00 90.19 90 GLN A CA 1
ATOM 703 C C . GLN A 1 90 ? -1.164 14.943 5.447 1.00 90.19 90 GLN A C 1
ATOM 705 O O . GLN A 1 90 ? -0.104 15.193 4.881 1.00 90.19 90 GLN A O 1
ATOM 710 N N . GLN A 1 91 ? -1.222 14.276 6.602 1.00 90.56 91 GLN A N 1
ATOM 711 C CA . GLN A 1 91 ? -0.045 13.716 7.254 1.00 90.56 91 GLN A CA 1
ATOM 712 C C . GLN A 1 91 ? 0.462 12.488 6.483 1.00 90.56 91 GLN A C 1
ATOM 714 O O . GLN A 1 91 ? -0.352 11.780 5.880 1.00 90.56 91 GLN A O 1
ATOM 719 N N . PRO A 1 92 ? 1.777 12.215 6.519 1.00 92.12 92 PRO A N 1
ATOM 720 C CA . PRO A 1 92 ? 2.341 10.983 5.982 1.00 92.12 92 PRO A CA 1
ATOM 721 C C . PRO A 1 92 ? 1.711 9.742 6.622 1.00 92.12 92 PRO A C 1
ATOM 723 O O . PRO A 1 92 ? 1.425 9.717 7.822 1.00 92.12 92 PRO A O 1
ATOM 726 N N . LEU A 1 93 ? 1.526 8.683 5.832 1.00 93.44 93 LEU A N 1
ATOM 727 C CA . LEU A 1 93 ? 0.899 7.443 6.292 1.00 93.44 93 LEU A CA 1
ATOM 728 C C . LEU A 1 93 ? 1.713 6.760 7.408 1.00 93.44 93 LEU A C 1
ATOM 730 O O . LEU A 1 93 ? 1.156 6.062 8.254 1.00 93.44 93 LEU A O 1
ATOM 734 N N . GLU A 1 94 ? 3.028 6.977 7.447 1.00 91.44 94 GLU A N 1
ATOM 735 C CA . GLU A 1 94 ? 3.946 6.437 8.451 1.00 91.44 94 GLU A CA 1
ATOM 736 C C . GLU A 1 94 ? 3.789 7.071 9.838 1.00 91.44 94 GLU A C 1
ATOM 738 O O . GLU A 1 94 ? 4.176 6.449 10.833 1.00 91.44 94 GLU A O 1
ATOM 743 N N . GLU A 1 95 ? 3.222 8.275 9.911 1.00 93.69 95 GLU A N 1
ATOM 744 C CA . GLU A 1 95 ? 2.927 8.985 11.163 1.00 93.69 95 GLU A CA 1
ATOM 745 C C . GLU A 1 95 ? 1.556 8.595 11.732 1.00 93.69 95 GLU A C 1
ATOM 747 O O . GLU A 1 95 ? 1.253 8.868 12.891 1.00 93.69 95 GLU A O 1
ATOM 752 N N . CYS A 1 96 ? 0.732 7.910 10.938 1.00 95.88 96 CYS A N 1
ATOM 753 C CA . CYS A 1 96 ? -0.563 7.420 11.372 1.00 95.88 96 CYS A CA 1
ATOM 754 C C . CYS A 1 96 ? -0.417 6.145 12.206 1.00 95.88 96 CYS A C 1
ATOM 756 O O . CYS A 1 96 ? -0.019 5.080 11.710 1.00 95.88 96 CYS A O 1
ATOM 758 N N . ASP A 1 97 ? -0.783 6.261 13.482 1.00 97.06 97 ASP A N 1
ATOM 759 C CA . ASP A 1 97 ? -0.851 5.134 14.402 1.00 97.06 97 ASP A CA 1
ATOM 760 C C . ASP A 1 97 ? -1.946 4.147 13.987 1.00 97.06 97 ASP A C 1
ATOM 762 O O . ASP A 1 97 ? -3.027 4.516 13.506 1.00 97.06 97 ASP A O 1
ATOM 766 N N . PHE A 1 98 ? -1.682 2.861 14.209 1.00 97.88 98 PHE A N 1
ATOM 767 C CA . PHE A 1 98 ? -2.691 1.830 14.025 1.00 97.88 98 PHE A CA 1
ATOM 768 C C . PHE A 1 98 ? -3.821 2.005 15.035 1.00 97.88 98 PHE A C 1
ATOM 770 O O . PHE A 1 98 ? -3.596 2.177 16.232 1.00 97.88 98 PHE A O 1
ATOM 777 N N . LYS A 1 99 ? -5.056 1.874 14.559 1.00 96.62 99 LYS A N 1
ATOM 778 C CA . LYS A 1 99 ? -6.224 1.819 15.431 1.00 96.62 99 LYS A CA 1
ATOM 779 C C . LYS A 1 99 ? -6.180 0.509 16.215 1.00 96.62 99 LYS A C 1
ATOM 781 O O . LYS A 1 99 ? -5.943 -0.549 15.632 1.00 96.62 99 LYS A O 1
ATOM 786 N N . GLU A 1 100 ? -6.400 0.565 17.528 1.00 92.69 100 GLU A N 1
ATOM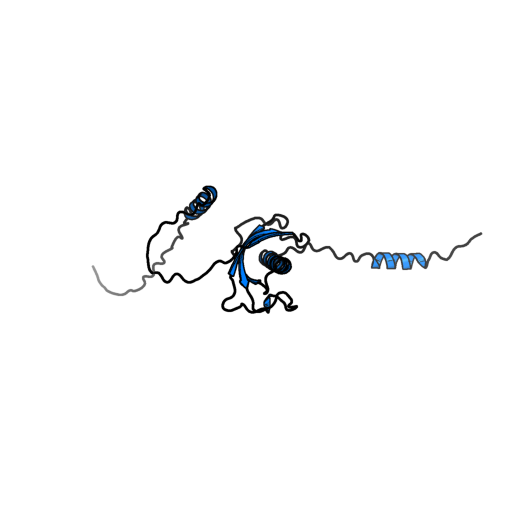 787 C CA . GLU A 1 100 ? -6.251 -0.590 18.430 1.00 92.69 100 GLU A CA 1
ATOM 788 C C . GLU A 1 100 ? -7.036 -1.810 17.914 1.00 92.69 100 GLU A C 1
ATOM 790 O O . GLU A 1 100 ? -6.437 -2.830 17.562 1.00 92.69 100 GLU A O 1
ATOM 795 N N . ASN A 1 101 ? -8.338 -1.620 17.686 1.00 92.25 101 ASN A N 1
ATOM 796 C CA . ASN A 1 101 ? -9.255 -2.592 17.078 1.00 92.25 101 ASN A CA 1
ATOM 797 C C . ASN A 1 101 ? -9.506 -2.297 15.589 1.00 92.25 101 ASN A C 1
ATOM 799 O O . ASN A 1 101 ? -10.628 -2.411 15.098 1.00 92.25 101 ASN A O 1
ATOM 803 N N . GLY A 1 102 ? -8.477 -1.809 14.894 1.00 94.00 102 GLY A N 1
ATOM 804 C CA . GLY A 1 102 ? -8.541 -1.509 13.470 1.00 94.00 102 GLY A CA 1
ATOM 805 C C . GLY A 1 102 ? -8.677 -2.770 12.626 1.00 94.00 102 GLY A C 1
ATOM 806 O O . GLY A 1 102 ? -8.058 -3.792 12.929 1.00 94.00 102 GLY A O 1
ATOM 807 N N . LEU A 1 103 ? -9.453 -2.680 11.547 1.00 95.06 103 LEU A N 1
ATOM 808 C CA . LEU A 1 103 ? -9.626 -3.787 10.609 1.00 95.06 103 LEU A CA 1
ATOM 809 C C . LEU A 1 103 ? -8.292 -4.164 9.951 1.00 95.06 103 LEU A C 1
ATOM 811 O O . LEU A 1 103 ? -7.558 -3.290 9.487 1.00 95.06 103 LEU A O 1
ATOM 815 N N . VAL A 1 104 ? -8.010 -5.465 9.861 1.00 96.06 104 VAL A N 1
ATOM 816 C CA . VAL A 1 104 ? -6.869 -6.007 9.109 1.00 96.06 104 VAL A CA 1
ATOM 817 C C . VAL A 1 104 ? -7.374 -6.618 7.809 1.00 96.06 104 VAL A C 1
ATOM 819 O O . VAL A 1 104 ? -8.286 -7.444 7.817 1.00 96.06 104 VAL A O 1
ATOM 822 N N . LYS A 1 105 ? -6.794 -6.215 6.680 1.00 94.88 105 LYS A N 1
ATOM 823 C CA . LYS A 1 105 ? -7.131 -6.729 5.348 1.00 94.88 105 LYS A CA 1
ATOM 824 C C . LYS A 1 105 ? -5.911 -7.421 4.754 1.00 94.88 105 LYS A C 1
ATOM 826 O O . LYS A 1 105 ? -4.821 -6.852 4.770 1.00 94.88 105 LYS A O 1
ATOM 831 N N . GLN A 1 106 ? -6.107 -8.620 4.214 1.00 95.62 106 GLN A N 1
ATOM 832 C CA . GLN A 1 106 ? -5.109 -9.281 3.377 1.00 95.62 106 GLN A CA 1
ATOM 833 C C . GLN A 1 106 ? -5.225 -8.731 1.959 1.00 95.62 106 GLN A C 1
ATOM 835 O O . GLN A 1 106 ? -6.322 -8.683 1.405 1.00 95.62 106 GLN A O 1
ATOM 840 N N . CYS A 1 107 ? -4.099 -8.342 1.376 1.00 96.44 107 CYS A N 1
ATOM 841 C CA . CYS A 1 107 ? -3.992 -7.867 0.009 1.00 96.44 107 CYS A CA 1
ATOM 842 C C . CYS A 1 107 ? -3.064 -8.787 -0.785 1.00 96.44 107 CYS A C 1
ATOM 844 O O . CYS A 1 107 ? -2.013 -9.201 -0.293 1.00 96.44 107 CYS A O 1
ATOM 846 N N . VAL A 1 108 ? -3.462 -9.111 -2.013 1.00 95.38 108 VAL A N 1
ATOM 847 C CA . VAL A 1 108 ? -2.705 -9.961 -2.939 1.00 95.38 108 VAL A CA 1
ATOM 848 C C . VAL A 1 108 ? -2.788 -9.397 -4.352 1.00 95.38 108 VAL A C 1
ATOM 850 O O . VAL A 1 108 ? -3.806 -8.812 -4.736 1.00 95.38 108 VAL A O 1
ATOM 853 N N . GLY A 1 109 ? -1.719 -9.550 -5.129 1.00 94.62 109 GLY A N 1
ATOM 854 C CA . GLY A 1 109 ? -1.680 -9.008 -6.482 1.00 94.62 109 GLY A CA 1
ATOM 855 C C . GLY A 1 109 ? -0.284 -8.905 -7.073 1.00 94.62 109 GLY A C 1
ATOM 856 O O . GLY A 1 109 ? 0.583 -9.725 -6.779 1.00 94.62 109 GLY A O 1
ATOM 857 N N . THR A 1 110 ? -0.070 -7.881 -7.900 1.00 94.31 110 THR A N 1
ATOM 858 C CA . THR A 1 110 ? 1.218 -7.578 -8.533 1.00 94.31 110 THR A CA 1
ATOM 859 C C . THR A 1 110 ? 1.564 -6.087 -8.502 1.00 94.31 110 THR A C 1
ATOM 861 O O . THR A 1 110 ? 0.679 -5.228 -8.548 1.00 94.31 110 THR A O 1
ATOM 864 N N . VAL A 1 111 ? 2.864 -5.782 -8.451 1.00 93.75 111 VAL A N 1
ATOM 865 C CA . VAL A 1 111 ? 3.432 -4.424 -8.545 1.00 93.75 111 VAL A CA 1
ATOM 866 C C . VAL A 1 111 ? 4.544 -4.374 -9.588 1.00 93.75 111 VAL A C 1
ATOM 868 O O . VAL A 1 111 ? 5.252 -5.357 -9.782 1.00 93.75 111 VAL A O 1
ATOM 871 N N . VAL A 1 112 ? 4.732 -3.232 -10.243 1.00 92.31 112 VAL A N 1
ATOM 872 C CA . VAL A 1 112 ? 5.869 -2.999 -11.149 1.00 92.31 112 VAL A CA 1
ATOM 873 C C . VAL A 1 112 ? 6.906 -2.128 -10.436 1.00 92.31 112 VAL A C 1
ATOM 875 O O . VAL A 1 112 ? 6.541 -1.204 -9.712 1.00 92.31 112 VAL A O 1
ATOM 878 N N . LEU A 1 113 ? 8.196 -2.446 -10.595 1.00 90.88 113 LEU A N 1
ATOM 879 C CA . LEU A 1 113 ? 9.282 -1.744 -9.894 1.00 90.88 113 LEU A CA 1
ATOM 880 C C . LEU A 1 113 ? 9.759 -0.492 -10.641 1.00 90.88 113 LEU A C 1
ATOM 882 O O . LEU A 1 113 ? 10.360 0.392 -10.031 1.00 90.88 113 LEU A O 1
ATOM 886 N N . ASP A 1 114 ? 9.490 -0.396 -11.944 1.00 89.38 114 ASP A N 1
ATOM 887 C CA . ASP A 1 114 ? 9.714 0.821 -12.725 1.00 89.38 114 ASP A CA 1
ATOM 888 C C . ASP A 1 114 ? 8.800 1.965 -12.228 1.00 89.38 114 ASP A C 1
ATOM 890 O O . ASP A 1 114 ? 7.581 1.910 -12.415 1.00 89.38 114 ASP A O 1
ATOM 894 N N . PRO A 1 115 ? 9.349 3.040 -11.627 1.00 84.12 115 PRO A N 1
ATOM 895 C CA . PRO A 1 115 ? 8.560 4.148 -11.111 1.00 84.12 115 PRO A CA 1
ATOM 896 C C . PRO A 1 115 ? 7.847 4.952 -12.199 1.00 84.12 115 PRO A C 1
ATOM 898 O O . PRO A 1 115 ? 6.929 5.702 -11.848 1.00 84.12 115 PRO A O 1
ATOM 901 N N . ALA A 1 116 ? 8.257 4.833 -13.470 1.00 85.44 116 ALA A N 1
ATOM 902 C CA . ALA A 1 116 ? 7.580 5.457 -14.603 1.00 85.44 116 ALA A CA 1
ATOM 903 C C . ALA A 1 116 ? 6.242 4.772 -14.926 1.00 85.44 116 ALA A C 1
ATOM 905 O O . ALA A 1 116 ? 5.369 5.387 -15.544 1.00 85.44 116 ALA A O 1
ATOM 906 N N . LYS A 1 117 ? 6.055 3.525 -14.479 1.00 83.38 117 LYS A N 1
ATOM 907 C CA . LYS A 1 117 ? 4.802 2.781 -14.595 1.00 83.38 117 LYS A CA 1
ATOM 908 C C . LYS A 1 117 ? 4.001 2.930 -13.307 1.00 83.38 117 LYS A C 1
ATOM 910 O O . LYS A 1 117 ? 4.273 2.285 -12.301 1.00 83.38 117 LYS A O 1
ATOM 915 N N . ASP A 1 118 ? 2.967 3.763 -13.351 1.00 78.62 118 ASP A N 1
ATOM 916 C CA . ASP A 1 118 ? 1.991 3.888 -12.262 1.00 78.62 118 ASP A CA 1
ATOM 917 C C . ASP A 1 118 ? 0.927 2.781 -12.363 1.00 78.62 118 ASP A C 1
ATOM 919 O O . ASP A 1 118 ? -0.252 3.028 -12.610 1.00 78.62 118 ASP A O 1
ATOM 923 N N . TYR A 1 119 ? 1.376 1.525 -12.297 1.00 84.94 119 TYR A N 1
ATOM 924 C CA . TYR A 1 119 ? 0.520 0.355 -12.462 1.00 84.94 119 TYR A CA 1
ATOM 925 C C . TYR A 1 119 ? 0.749 -0.662 -11.347 1.00 84.94 119 TYR A C 1
ATOM 927 O O . TYR A 1 119 ? 1.856 -1.160 -11.137 1.00 84.94 119 TYR A O 1
ATOM 935 N N . PHE A 1 120 ? -0.342 -1.005 -10.672 1.00 92.88 120 PHE A N 1
ATOM 936 C CA . PHE A 1 120 ? -0.432 -2.104 -9.724 1.00 92.88 120 PHE A CA 1
ATOM 937 C C . PHE A 1 120 ? -1.807 -2.756 -9.865 1.00 92.88 120 PHE A C 1
ATOM 939 O O . PHE A 1 120 ? -2.816 -2.075 -10.062 1.00 92.88 120 PHE A O 1
ATOM 946 N N . ASP A 1 121 ? -1.849 -4.077 -9.734 1.00 94.81 121 ASP A N 1
ATOM 947 C CA . ASP A 1 121 ? -3.087 -4.850 -9.756 1.00 94.81 121 ASP A CA 1
ATOM 948 C C . ASP A 1 121 ? -3.181 -5.631 -8.453 1.00 94.81 121 ASP A C 1
ATOM 950 O O . ASP A 1 121 ? -2.568 -6.684 -8.302 1.00 94.81 121 ASP A O 1
ATOM 954 N N . ILE A 1 122 ? -3.863 -5.044 -7.470 1.00 95.81 122 ILE A N 1
ATOM 955 C CA . ILE A 1 122 ? -3.967 -5.571 -6.108 1.00 95.81 122 ILE A CA 1
ATOM 956 C C . ILE A 1 122 ? -5.429 -5.603 -5.703 1.00 95.81 122 ILE A C 1
ATOM 958 O O . ILE A 1 122 ? -6.132 -4.596 -5.822 1.00 95.81 122 ILE A O 1
ATOM 962 N N . SER A 1 123 ? -5.856 -6.732 -5.149 1.00 94.44 123 SER A N 1
ATOM 963 C CA . SER A 1 123 ? -7.146 -6.896 -4.489 1.00 94.44 123 SER A CA 1
ATOM 964 C C . SER A 1 123 ? -6.930 -7.101 -2.995 1.00 94.44 123 SER A C 1
ATOM 966 O O . SER A 1 123 ? -5.978 -7.768 -2.596 1.00 94.44 123 SER A O 1
ATOM 968 N N . CYS A 1 124 ? -7.816 -6.540 -2.175 1.00 95.06 124 CYS A N 1
ATOM 969 C CA . CYS A 1 124 ? -7.795 -6.735 -0.731 1.00 95.06 124 CYS A CA 1
ATOM 970 C C . CYS A 1 124 ? -9.114 -7.345 -0.270 1.00 95.06 124 CYS A C 1
ATOM 972 O O . CYS A 1 124 ? -10.187 -6.808 -0.564 1.00 95.06 124 CYS A O 1
ATOM 974 N N . ASP A 1 125 ? -9.025 -8.438 0.479 1.00 88.38 125 ASP A N 1
ATOM 975 C CA . ASP A 1 125 ? -10.185 -9.101 1.052 1.00 88.38 125 ASP A CA 1
ATOM 976 C C . ASP A 1 125 ? -10.742 -8.307 2.235 1.00 88.38 125 ASP A C 1
ATOM 978 O O . ASP A 1 125 ? -10.038 -7.588 2.956 1.00 88.38 125 ASP A O 1
ATOM 982 N N . LYS A 1 126 ? -12.053 -8.436 2.444 1.00 68.75 126 LYS A N 1
ATOM 983 C CA . LYS A 1 126 ? -12.720 -7.837 3.597 1.00 68.75 126 LYS A CA 1
ATOM 984 C C . LYS A 1 126 ? -12.455 -8.729 4.812 1.00 68.75 126 LYS A C 1
ATOM 986 O O . LYS A 1 126 ? -13.054 -9.788 4.931 1.00 68.75 126 LYS A O 1
ATOM 991 N N . THR A 1 127 ? -11.560 -8.241 5.673 1.00 66.00 127 THR A N 1
ATOM 992 C CA . THR A 1 127 ? -11.247 -8.688 7.043 1.00 66.00 127 THR A CA 1
ATOM 993 C C . THR A 1 127 ? -10.725 -10.116 7.205 1.00 66.00 127 THR A C 1
ATOM 99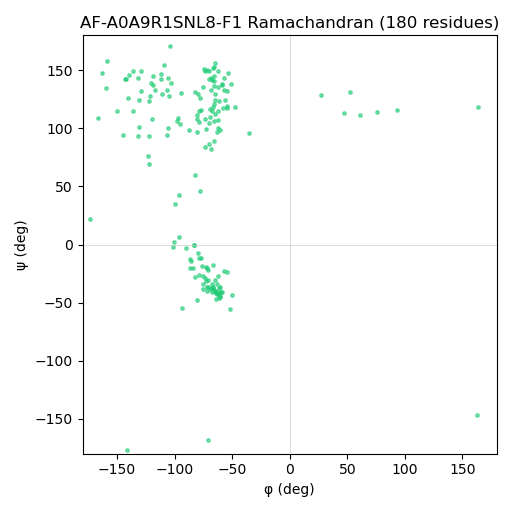5 O O . THR A 1 127 ? -11.480 -11.077 7.095 1.00 66.00 127 THR A O 1
ATOM 998 N N . VAL A 1 128 ? -9.450 -10.237 7.589 1.00 61.22 128 VAL A N 1
ATOM 999 C CA . VAL A 1 128 ? -8.942 -11.425 8.289 1.00 61.22 128 VAL A CA 1
ATOM 1000 C C . VAL A 1 128 ? -9.189 -11.172 9.771 1.00 61.22 128 VAL A C 1
ATOM 1002 O O . VAL A 1 128 ? -8.475 -10.398 10.406 1.00 61.22 128 VAL A O 1
ATOM 1005 N N . ASP A 1 129 ? -10.272 -11.733 10.296 1.00 51.53 129 ASP A N 1
ATOM 1006 C CA . ASP A 1 129 ? -10.580 -11.638 11.717 1.00 51.53 129 ASP A CA 1
ATOM 1007 C C . ASP A 1 129 ? -9.611 -12.534 12.494 1.00 51.53 129 ASP A C 1
ATOM 1009 O O . ASP A 1 129 ? -9.780 -13.750 12.563 1.00 51.53 129 ASP A O 1
ATOM 1013 N N . CYS A 1 130 ? -8.564 -11.943 13.069 1.00 55.78 130 CYS A N 1
ATOM 1014 C CA . CYS A 1 130 ? -7.722 -12.612 14.057 1.00 55.78 130 CYS A CA 1
ATOM 1015 C C . CYS A 1 130 ? -8.431 -1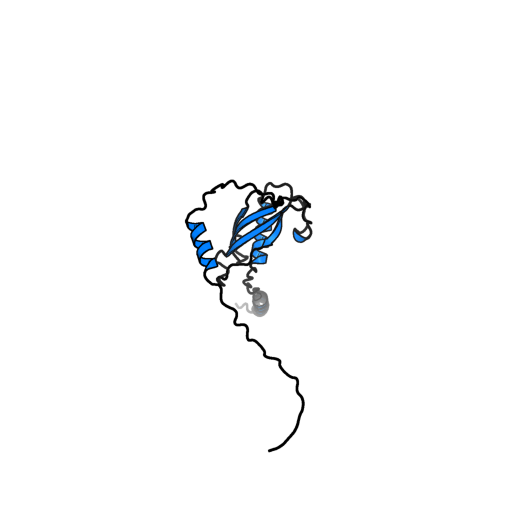2.634 15.424 1.00 55.78 130 CYS A C 1
ATOM 1017 O O . CYS A 1 130 ? -7.830 -12.293 16.445 1.00 55.78 130 CYS A O 1
ATOM 1019 N N . GLN A 1 131 ? -9.717 -12.995 15.473 1.00 45.97 131 GLN A N 1
ATOM 1020 C CA . GLN A 1 131 ? -10.388 -13.287 16.732 1.00 45.97 131 GLN A CA 1
ATOM 1021 C C . GLN A 1 131 ? -9.794 -14.600 17.241 1.00 45.97 131 GLN A C 1
ATOM 1023 O O . GLN A 1 131 ? -10.040 -15.671 16.692 1.00 45.97 131 GLN A O 1
ATOM 1028 N N . GLY A 1 132 ? -8.925 -14.481 18.245 1.00 46.28 132 GLY A N 1
ATOM 1029 C CA . GLY A 1 132 ? -8.136 -15.577 18.786 1.00 46.28 132 GLY A CA 1
ATOM 1030 C C . GLY A 1 132 ? -8.963 -16.829 19.060 1.00 46.28 132 GLY A C 1
ATOM 1031 O O . GLY A 1 132 ? -9.842 -16.830 19.923 1.00 46.28 132 GLY A O 1
ATOM 1032 N N . ASP A 1 133 ? -8.609 -17.907 18.364 1.00 41.53 133 ASP A N 1
ATOM 1033 C CA . ASP A 1 133 ? -9.047 -19.256 18.684 1.00 41.53 133 ASP A CA 1
ATOM 1034 C C . ASP A 1 133 ? -8.340 -19.677 19.982 1.00 41.53 133 ASP A C 1
ATOM 1036 O O . ASP A 1 133 ? -7.250 -20.259 20.006 1.00 41.53 133 ASP A O 1
ATOM 1040 N N . LEU A 1 134 ? -8.955 -19.322 21.112 1.00 43.09 134 LEU A N 1
ATOM 1041 C CA . LEU A 1 134 ? -8.741 -20.033 22.359 1.00 43.09 134 LEU A CA 1
ATOM 1042 C C . LEU A 1 134 ? -9.256 -21.457 22.127 1.00 43.09 134 LEU A C 1
ATOM 1044 O O . LEU A 1 134 ? -10.453 -21.709 22.208 1.00 43.09 134 LEU A O 1
ATOM 1048 N N . MET A 1 135 ? -8.328 -22.358 21.806 1.00 38.69 135 MET A N 1
ATOM 1049 C CA . MET A 1 135 ? -8.514 -23.800 21.647 1.00 38.69 135 MET A CA 1
ATOM 1050 C C . MET A 1 135 ? -9.549 -24.372 22.632 1.00 38.69 135 MET A C 1
ATOM 1052 O O . MET A 1 135 ? -9.221 -24.750 23.757 1.00 38.69 135 MET A O 1
ATOM 1056 N N . LEU A 1 136 ? -10.795 -24.510 22.185 1.00 43.00 136 LEU A N 1
ATOM 1057 C CA . LEU A 1 136 ? -11.757 -25.438 22.760 1.00 43.00 136 LEU A CA 1
ATOM 1058 C C . LEU A 1 136 ? -12.378 -26.217 21.610 1.00 43.00 136 LEU A C 1
ATOM 1060 O O . LEU A 1 136 ? -13.211 -25.729 20.851 1.00 43.00 136 LEU A O 1
ATOM 1064 N N . GLY A 1 137 ? -11.874 -27.440 21.460 1.00 45.47 137 GLY A N 1
ATOM 1065 C CA . GLY A 1 137 ? -12.221 -28.327 20.371 1.00 45.47 137 GLY A CA 1
ATOM 1066 C C . GLY A 1 137 ? -13.722 -28.547 20.243 1.00 45.47 137 GLY A C 1
ATOM 1067 O O . GLY A 1 137 ? -14.405 -28.933 21.187 1.00 45.47 137 GLY A O 1
ATOM 1068 N N . SER A 1 138 ? -14.206 -28.415 19.018 1.00 37.75 138 SER A N 1
ATOM 1069 C CA . SER A 1 138 ? -15.258 -29.281 18.508 1.00 37.75 138 SER A CA 1
ATOM 1070 C C . SER A 1 138 ? -15.068 -29.409 17.002 1.00 37.75 138 SER A C 1
ATOM 1072 O O . SER A 1 138 ? -15.104 -28.439 16.251 1.00 37.75 138 SER A O 1
ATOM 1074 N N . GLY A 1 139 ? -14.758 -30.629 16.568 1.00 45.00 139 GLY A N 1
ATOM 1075 C CA . GLY A 1 139 ? -14.586 -30.933 15.161 1.00 45.00 139 GLY A CA 1
ATOM 1076 C C . GLY A 1 139 ? -15.908 -30.773 14.429 1.00 45.00 139 GLY A C 1
ATOM 1077 O O . GLY A 1 139 ? -16.859 -31.493 14.711 1.00 45.00 139 GLY A O 1
ATOM 1078 N N . THR A 1 140 ? -15.939 -29.891 13.438 1.00 33.09 140 THR A N 1
ATOM 1079 C CA . THR A 1 140 ? -16.818 -30.057 12.284 1.00 33.09 140 THR A CA 1
ATOM 1080 C C . THR A 1 140 ? -16.030 -29.723 11.025 1.00 33.09 140 THR A C 1
ATOM 1082 O O . THR A 1 140 ? -15.523 -28.625 10.821 1.00 33.09 140 THR A O 1
ATOM 1085 N N . THR A 1 141 ? -15.843 -30.750 10.202 1.00 42.47 141 THR A N 1
ATOM 1086 C CA . THR A 1 141 ? -15.227 -30.671 8.884 1.00 42.47 141 THR A CA 1
ATOM 1087 C C . THR A 1 141 ? -16.068 -29.774 7.987 1.00 42.47 141 THR A C 1
ATOM 1089 O O . THR A 1 141 ? -17.111 -30.201 7.497 1.00 42.47 141 THR A O 1
ATOM 1092 N N . GLN A 1 142 ? -15.587 -28.566 7.702 1.00 37.41 142 GLN A N 1
ATOM 1093 C CA . GLN A 1 142 ? -16.100 -27.766 6.598 1.00 37.41 142 GLN A CA 1
ATOM 1094 C C . GLN A 1 142 ? -15.064 -27.780 5.477 1.00 37.41 142 GLN A C 1
ATOM 1096 O O . GLN A 1 142 ? -14.090 -27.035 5.463 1.00 37.41 142 GLN A O 1
ATOM 1101 N N . ARG A 1 143 ? -15.260 -28.724 4.552 1.00 45.53 143 ARG A N 1
ATOM 1102 C CA . ARG A 1 143 ? -14.502 -28.854 3.307 1.00 45.53 143 ARG A CA 1
ATOM 1103 C C . ARG A 1 143 ? -14.815 -27.635 2.434 1.00 45.53 143 ARG A C 1
ATOM 1105 O O . ARG A 1 143 ? -15.767 -27.668 1.658 1.00 45.53 143 ARG A O 1
ATOM 1112 N N . SER A 1 144 ? -14.050 -26.556 2.588 1.00 43.22 144 SER A N 1
ATOM 1113 C CA . SER A 1 144 ? -14.061 -25.450 1.634 1.00 43.22 144 SER A CA 1
ATOM 1114 C C . SER A 1 144 ? -13.298 -25.878 0.378 1.00 43.22 144 SER A C 1
ATOM 1116 O O . SER A 1 144 ? -12.279 -26.570 0.423 1.00 43.22 144 SER A O 1
ATOM 1118 N N . SER A 1 145 ? -13.882 -25.560 -0.771 1.00 52.41 145 SER A N 1
ATOM 1119 C CA . SER A 1 145 ? -13.427 -25.995 -2.085 1.00 52.41 145 SER A CA 1
ATOM 1120 C C . SER A 1 145 ? -12.162 -25.238 -2.495 1.00 52.41 145 SER A C 1
ATOM 1122 O O . SER A 1 145 ? -12.233 -24.256 -3.228 1.00 52.41 145 SER A O 1
ATOM 1124 N N . LEU A 1 146 ? -10.997 -25.702 -2.042 1.00 48.72 146 LEU A N 1
ATOM 1125 C CA . LEU A 1 146 ? -9.715 -25.333 -2.638 1.00 48.72 146 LEU A CA 1
ATOM 1126 C C . LEU A 1 146 ? -9.661 -25.918 -4.050 1.00 48.72 146 LEU A C 1
ATOM 1128 O O . LEU A 1 146 ? -9.730 -27.139 -4.223 1.00 48.72 146 LEU A O 1
ATOM 1132 N N . SER A 1 147 ? -9.550 -25.052 -5.059 1.00 59.19 147 SER A N 1
ATOM 1133 C CA . SER A 1 147 ? -9.297 -25.468 -6.437 1.00 59.19 147 SER A CA 1
ATOM 1134 C C . SER A 1 147 ? -8.093 -26.421 -6.467 1.00 59.19 147 SER A C 1
ATOM 1136 O O . SER A 1 147 ? -7.105 -26.213 -5.759 1.00 59.19 147 SER A O 1
ATOM 1138 N N . LEU A 1 148 ? -8.172 -27.499 -7.258 1.00 50.84 148 LEU A N 1
ATOM 1139 C CA . LEU A 1 148 ? -7.120 -28.530 -7.319 1.00 50.84 148 LEU A CA 1
ATOM 1140 C C . LEU A 1 148 ? -5.723 -27.952 -7.635 1.00 50.84 148 LEU A C 1
ATOM 1142 O O . LEU A 1 148 ? -4.708 -28.526 -7.248 1.00 50.84 148 LEU A O 1
ATOM 1146 N N . TRP A 1 149 ? -5.666 -26.783 -8.273 1.00 49.25 149 TRP A N 1
ATOM 1147 C CA . TRP A 1 149 ? -4.429 -26.060 -8.563 1.00 49.25 149 TRP A CA 1
ATOM 1148 C C . TRP A 1 149 ? -3.727 -25.537 -7.297 1.00 49.25 149 TRP A C 1
ATOM 1150 O O . TRP A 1 149 ? -2.506 -25.622 -7.208 1.00 49.25 149 TRP A O 1
ATOM 1160 N N . GLY A 1 150 ? -4.475 -25.084 -6.282 1.00 47.78 150 GLY A N 1
ATOM 1161 C CA . GLY A 1 150 ? -3.907 -24.584 -5.022 1.00 47.78 150 GLY A CA 1
ATOM 1162 C C . GLY A 1 150 ? -3.356 -25.683 -4.106 1.00 47.78 150 GLY A C 1
ATOM 1163 O O . GLY A 1 150 ? -2.400 -25.452 -3.372 1.00 47.78 150 GLY A O 1
ATOM 1164 N N . GLN A 1 151 ? -3.906 -26.900 -4.175 1.00 52.16 151 GLN A N 1
ATOM 1165 C CA . GLN A 1 151 ? -3.433 -28.037 -3.365 1.00 52.16 151 GLN A CA 1
ATOM 1166 C C . GLN A 1 151 ? -2.085 -28.583 -3.859 1.00 52.16 151 GLN A C 1
ATOM 1168 O O . GLN A 1 151 ? -1.265 -29.034 -3.061 1.00 52.16 151 GLN A O 1
ATOM 1173 N N . THR A 1 152 ? -1.835 -28.493 -5.167 1.00 52.06 152 THR A N 1
ATOM 1174 C CA . THR A 1 152 ? -0.628 -29.050 -5.794 1.00 52.06 152 THR A CA 1
ATOM 1175 C C . THR A 1 152 ? 0.612 -28.188 -5.512 1.00 52.06 152 THR A C 1
ATOM 1177 O O . THR A 1 152 ? 1.699 -28.721 -5.310 1.00 52.06 152 THR A O 1
ATOM 1180 N N . LEU A 1 153 ? 0.455 -26.861 -5.412 1.00 55.72 153 LEU A N 1
ATOM 1181 C CA . LEU A 1 153 ? 1.576 -25.944 -5.170 1.00 55.72 153 LEU A CA 1
ATOM 1182 C C . LEU A 1 153 ? 2.123 -26.038 -3.733 1.00 55.72 153 LEU A C 1
ATOM 1184 O O . LEU A 1 153 ? 3.334 -26.005 -3.537 1.00 55.72 153 LEU A O 1
ATOM 1188 N N . TRP A 1 154 ? 1.255 -26.242 -2.734 1.00 48.69 154 TRP A N 1
ATOM 1189 C CA . TRP A 1 154 ? 1.683 -26.444 -1.343 1.00 48.69 154 TRP A CA 1
ATOM 1190 C C . TRP A 1 154 ? 2.356 -27.804 -1.108 1.00 48.69 154 TRP A C 1
ATOM 1192 O O . TRP A 1 154 ? 3.320 -27.880 -0.347 1.00 48.69 154 TRP A O 1
ATOM 1202 N N . GLN A 1 155 ? 1.901 -28.876 -1.771 1.00 50.91 155 GLN A N 1
ATOM 1203 C CA . GLN A 1 155 ? 2.529 -30.200 -1.636 1.00 50.91 155 GLN A CA 1
ATOM 1204 C C . GLN A 1 155 ? 3.962 -30.239 -2.184 1.00 50.91 155 GLN A C 1
ATOM 1206 O O . GLN A 1 155 ? 4.796 -30.953 -1.630 1.00 50.91 155 GLN A O 1
ATOM 1211 N N . GLN A 1 156 ? 4.267 -29.435 -3.206 1.00 47.53 156 GLN A N 1
ATOM 1212 C CA . GLN A 1 156 ? 5.608 -29.361 -3.787 1.00 47.53 156 GLN A CA 1
ATOM 1213 C C . GLN A 1 156 ? 6.625 -28.671 -2.856 1.00 47.53 156 GLN A C 1
ATOM 1215 O O . GLN A 1 156 ? 7.804 -29.012 -2.868 1.00 47.53 156 GLN A O 1
ATOM 1220 N N . ILE A 1 157 ? 6.175 -27.728 -2.018 1.00 52.34 157 ILE A N 1
ATOM 1221 C CA . ILE A 1 157 ? 7.039 -26.959 -1.101 1.00 52.34 157 ILE A CA 1
ATOM 1222 C C . ILE A 1 157 ? 7.470 -27.807 0.112 1.00 52.34 157 ILE A C 1
ATOM 1224 O O . ILE A 1 157 ? 8.548 -27.601 0.662 1.00 52.34 157 ILE A O 1
ATOM 1228 N N . ALA A 1 158 ? 6.677 -28.806 0.512 1.00 47.34 158 ALA A N 1
ATOM 1229 C CA . ALA A 1 158 ? 6.959 -29.640 1.685 1.00 47.34 158 ALA A CA 1
ATOM 1230 C C . ALA A 1 158 ? 7.933 -30.814 1.428 1.00 47.34 158 ALA A C 1
ATOM 1232 O O . ALA A 1 158 ? 8.218 -31.578 2.350 1.00 47.34 158 ALA A O 1
ATOM 1233 N N . GLN A 1 159 ? 8.426 -30.993 0.197 1.00 46.47 159 GLN A N 1
ATOM 1234 C CA . GLN A 1 159 ? 9.207 -32.173 -0.205 1.00 46.47 159 GLN A CA 1
ATOM 1235 C C . GLN A 1 159 ? 10.729 -31.978 -0.249 1.00 46.47 159 GLN A C 1
ATOM 1237 O O . GLN A 1 159 ? 11.429 -32.945 -0.542 1.00 46.47 159 GLN A O 1
ATOM 1242 N N . ASP A 1 160 ? 11.260 -30.803 0.107 1.00 42.41 160 ASP A N 1
ATOM 1243 C CA . ASP A 1 160 ? 12.715 -30.595 0.190 1.00 42.41 160 ASP A CA 1
ATOM 1244 C C . ASP A 1 160 ? 13.174 -30.108 1.578 1.00 42.41 160 ASP A C 1
ATOM 1246 O O . ASP A 1 160 ? 13.470 -28.927 1.776 1.00 42.41 160 ASP A O 1
ATOM 1250 N N . PRO A 1 161 ? 13.236 -30.991 2.593 1.00 40.34 161 PRO A N 1
ATOM 1251 C CA . PRO A 1 161 ? 14.011 -30.714 3.786 1.00 40.34 161 PRO A CA 1
ATOM 1252 C C . PRO A 1 161 ? 15.482 -31.033 3.489 1.00 40.34 161 PRO A C 1
ATOM 1254 O O . PRO A 1 161 ? 15.912 -32.183 3.595 1.00 40.34 161 PRO A O 1
ATOM 1257 N N . GLN A 1 162 ? 16.280 -30.021 3.143 1.00 46.53 162 GLN A N 1
ATOM 1258 C CA . GLN A 1 162 ? 17.734 -30.181 3.112 1.00 46.53 162 GLN A CA 1
ATOM 1259 C C . GLN A 1 162 ? 18.255 -30.526 4.522 1.00 46.53 162 GLN A C 1
ATOM 1261 O O . GLN A 1 162 ? 18.027 -29.754 5.460 1.00 46.53 162 GLN A O 1
ATOM 1266 N N . PRO A 1 163 ? 18.976 -31.646 4.721 1.00 42.28 163 PRO A N 1
ATOM 1267 C CA . PRO A 1 163 ? 19.578 -31.950 6.010 1.00 42.28 163 PRO A CA 1
ATOM 1268 C C . PRO A 1 163 ? 20.842 -31.106 6.218 1.00 42.28 163 PRO A C 1
ATOM 1270 O O . PRO A 1 163 ? 21.845 -31.254 5.518 1.00 42.28 163 PRO A O 1
ATOM 1273 N N . LEU A 1 164 ? 20.799 -30.232 7.226 1.00 41.91 164 LEU A N 1
ATOM 1274 C CA . LEU A 1 164 ? 21.974 -29.573 7.791 1.00 41.91 164 LEU A CA 1
ATOM 1275 C C . LEU A 1 164 ? 22.913 -30.636 8.382 1.00 41.91 164 LEU A C 1
ATOM 1277 O O . LEU A 1 164 ? 22.575 -31.309 9.356 1.00 41.91 164 LEU A O 1
ATOM 1281 N N . PHE A 1 165 ? 24.108 -30.778 7.809 1.00 39.34 165 PHE A N 1
ATOM 1282 C CA . PHE A 1 165 ? 25.187 -31.562 8.404 1.00 39.34 165 PHE A CA 1
ATOM 1283 C C . PHE A 1 165 ? 25.658 -30.891 9.706 1.00 39.34 165 PHE A C 1
ATOM 1285 O O . PHE A 1 165 ? 26.348 -29.874 9.687 1.00 39.34 165 PHE A O 1
ATOM 1292 N N . MET A 1 166 ? 25.300 -31.482 10.848 1.00 37.47 166 MET A N 1
ATOM 1293 C CA . MET A 1 166 ? 25.948 -31.234 12.138 1.00 37.47 166 MET A CA 1
ATOM 1294 C C . MET A 1 166 ? 27.323 -31.911 12.141 1.00 37.47 166 MET A C 1
ATOM 1296 O O . MET A 1 166 ? 27.419 -33.133 12.236 1.00 37.47 166 MET A O 1
ATOM 1300 N N . THR A 1 167 ? 28.404 -31.136 12.074 1.00 45.06 167 THR A N 1
ATOM 1301 C CA . THR A 1 167 ? 29.736 -31.631 12.445 1.00 45.06 167 THR A CA 1
ATOM 1302 C C . THR A 1 167 ? 29.872 -31.584 13.965 1.00 45.06 167 THR A C 1
ATOM 1304 O O . THR A 1 167 ? 29.963 -30.509 14.557 1.00 45.06 167 THR A O 1
ATOM 1307 N N . HIS A 1 168 ? 29.859 -32.760 14.590 1.00 42.94 168 HIS A N 1
ATOM 1308 C CA . HIS A 1 168 ? 30.177 -32.965 16.000 1.00 42.94 168 HIS A CA 1
ATOM 1309 C C . HIS A 1 168 ? 31.654 -32.602 16.240 1.00 42.94 168 HIS A C 1
ATOM 1311 O O . HIS A 1 168 ? 32.538 -33.127 15.566 1.00 42.94 168 HIS A O 1
ATOM 1317 N N . VAL A 1 169 ? 31.925 -31.687 17.173 1.00 43.19 169 VAL A N 1
ATOM 1318 C CA . VAL A 1 169 ? 33.280 -31.381 17.655 1.00 43.19 169 VAL A CA 1
ATOM 1319 C C . VAL A 1 169 ? 33.484 -32.162 18.949 1.00 43.19 169 VAL A C 1
ATOM 1321 O O . VAL A 1 169 ? 32.912 -31.818 19.983 1.00 43.19 169 VAL A O 1
ATOM 1324 N N . ASP A 1 170 ? 34.279 -33.228 18.886 1.00 40.12 170 ASP A N 1
ATOM 1325 C CA . ASP A 1 170 ? 34.711 -33.988 20.056 1.00 40.12 170 ASP A CA 1
ATOM 1326 C C . ASP A 1 170 ? 35.683 -33.158 20.904 1.00 40.12 170 ASP A C 1
ATOM 1328 O O . ASP A 1 170 ? 36.836 -32.926 20.537 1.00 40.12 170 ASP A O 1
ATOM 1332 N N . VAL A 1 171 ? 35.221 -32.728 22.078 1.00 47.59 171 VAL A N 1
ATOM 1333 C CA . VAL A 1 171 ? 36.073 -32.216 23.154 1.00 47.59 171 VAL A CA 1
ATOM 1334 C C . VAL A 1 171 ? 36.148 -33.290 24.229 1.00 47.59 171 VAL A C 1
ATOM 1336 O O . VAL A 1 171 ? 35.259 -33.407 25.066 1.00 47.59 171 VAL A O 1
ATOM 1339 N N . HIS A 1 172 ? 37.236 -34.057 24.245 1.00 40.22 172 HIS A N 1
ATOM 1340 C CA . HIS A 1 172 ? 37.607 -34.848 25.415 1.00 40.22 172 HIS A CA 1
ATOM 1341 C C . HIS A 1 172 ? 39.086 -34.638 25.737 1.00 40.22 172 HIS A C 1
ATOM 1343 O O . HIS A 1 172 ? 39.977 -35.301 25.216 1.00 40.22 172 HIS A O 1
ATOM 1349 N N . GLY A 1 173 ? 39.335 -33.681 26.631 1.00 40.75 173 GLY A N 1
ATOM 1350 C CA . GLY A 1 173 ? 40.612 -33.495 27.303 1.00 40.75 173 GLY A CA 1
ATOM 1351 C C . GLY A 1 173 ? 40.435 -33.641 28.810 1.00 40.75 173 GLY A C 1
ATOM 1352 O O . GLY A 1 173 ? 39.876 -32.755 29.452 1.00 40.75 173 GLY A O 1
ATOM 1353 N N . LYS A 1 174 ? 40.936 -34.745 29.376 1.00 42.41 174 LYS A N 1
ATOM 1354 C CA . LYS A 1 174 ? 41.399 -34.840 30.773 1.00 42.41 174 LYS A CA 1
ATOM 1355 C C . LYS A 1 174 ? 42.197 -36.136 30.971 1.00 42.41 174 LYS A C 1
ATOM 1357 O O . LYS A 1 174 ? 41.627 -37.221 30.971 1.00 42.41 174 LYS A O 1
ATOM 1362 N N . GLY A 1 175 ? 43.517 -36.011 31.146 1.00 38.38 175 GLY A N 1
ATOM 1363 C CA . GLY A 1 175 ? 44.317 -37.004 31.885 1.00 38.38 175 GLY A CA 1
ATOM 1364 C C . GLY A 1 175 ? 44.005 -36.940 33.397 1.00 38.38 175 GLY A C 1
ATOM 1365 O O . GLY A 1 175 ? 43.079 -36.207 33.759 1.00 38.38 175 GLY A O 1
ATOM 1366 N N . PRO A 1 176 ? 44.772 -37.588 34.309 1.00 48.81 176 PRO A N 1
ATOM 1367 C CA . PRO A 1 176 ? 46.124 -38.141 34.125 1.00 48.81 176 PRO A CA 1
ATOM 1368 C C . PRO A 1 176 ? 46.407 -39.508 34.827 1.00 48.81 176 PRO A C 1
ATOM 1370 O O . PRO A 1 176 ? 45.573 -40.043 35.546 1.00 48.81 176 PRO A O 1
ATOM 1373 N N . LEU A 1 177 ? 47.668 -39.963 34.698 1.00 41.19 177 LEU A N 1
ATOM 1374 C CA . LEU A 1 177 ? 48.480 -40.685 35.705 1.00 41.19 177 LEU A CA 1
ATOM 1375 C C . LEU A 1 177 ? 48.196 -42.185 35.987 1.00 41.19 177 LEU A C 1
ATOM 1377 O O . LEU A 1 177 ? 47.213 -42.520 36.638 1.00 41.19 177 LEU A O 1
ATOM 1381 N N . LYS A 1 178 ? 49.162 -43.064 35.653 1.00 42.56 178 LYS A N 1
ATOM 1382 C CA . LYS A 1 178 ? 50.008 -43.837 36.607 1.00 42.56 178 LYS A CA 1
ATOM 1383 C C . LYS A 1 178 ? 50.723 -45.032 35.942 1.00 42.56 178 LYS A C 1
ATOM 1385 O O . LYS A 1 178 ? 50.087 -45.962 35.474 1.00 42.56 178 LYS A O 1
ATOM 1390 N N . ASP A 1 179 ? 52.054 -44.959 35.973 1.00 46.12 179 ASP A N 1
ATOM 1391 C CA . ASP A 1 179 ? 53.011 -45.957 36.476 1.00 46.12 179 ASP A CA 1
ATOM 1392 C C . ASP A 1 179 ? 53.014 -47.440 36.033 1.00 46.12 179 ASP A C 1
ATOM 1394 O O . ASP A 1 179 ? 52.076 -48.195 36.257 1.00 46.12 179 ASP A O 1
ATOM 1398 N N . LYS A 1 180 ? 54.252 -47.846 35.688 1.00 45.56 180 LYS A N 1
ATOM 1399 C CA . LYS A 1 180 ? 54.975 -49.104 35.988 1.00 45.56 180 LYS A CA 1
ATOM 1400 C C . LYS A 1 180 ? 54.936 -50.298 35.015 1.00 45.56 180 LYS A C 1
ATOM 1402 O O . LYS A 1 180 ? 53.946 -50.999 34.894 1.00 45.56 180 LYS A O 1
ATOM 1407 N N . HIS A 1 181 ? 56.147 -50.570 34.500 1.00 46.28 181 HIS A N 1
ATOM 1408 C CA . HIS A 1 181 ? 56.895 -51.844 34.541 1.00 46.28 181 HIS A CA 1
ATOM 1409 C C . HIS A 1 181 ? 56.135 -53.130 34.184 1.00 46.28 181 HIS A C 1
ATOM 1411 O O . HIS A 1 181 ? 55.377 -53.635 35.007 1.00 46.28 181 HIS A O 1
ATOM 1417 N N . GLN A 1 182 ? 56.499 -53.754 33.061 1.00 44.72 182 GLN A N 1
ATOM 1418 C CA . GLN A 1 182 ? 57.415 -54.909 32.995 1.00 44.72 182 GLN A CA 1
ATOM 1419 C C . GLN A 1 182 ? 57.646 -55.281 31.527 1.00 44.72 182 GLN A C 1
ATOM 1421 O O . GLN A 1 182 ? 56.662 -55.245 30.757 1.00 44.72 182 GLN A O 1
#

Mean predicted aligned error: 18.35 Å

Nearest PDB structures (foldseek):
  4eyc-assembly2_B  TM=9.249E-01  e=2.890E-12  Homo sapiens
  1n5p-as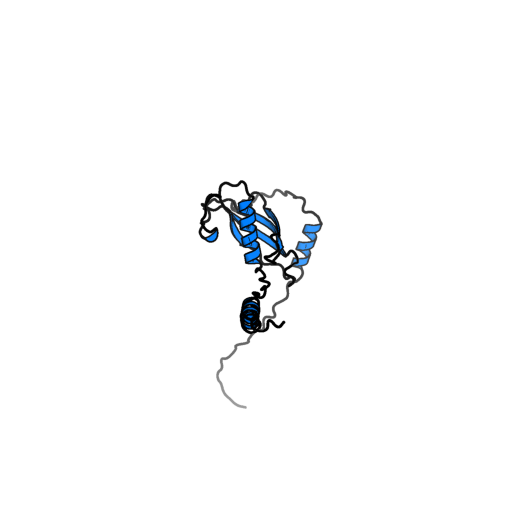sembly1_A  TM=8.576E-01  e=1.297E-11  Sus scrofa
  1pfp-assembly1_A  TM=9.288E-01  e=2.613E-10  Sus scrofa
  1kwi-assembly1_A  TM=9.667E-01  e=8.786E-10  Sus scrofa
  1lxe-assembly1_A-2  TM=5.769E-01  e=1.405E-08  Sus scrofa

Foldseek 3Di:
DDDDDPPPPVVVVVVVVVVVVPPDPDPPQDFADPVRQVQLVLLVVLVPDPDQFRWDWDFWDDFDPDDPDLADWGKTKTKIWTFPHTSPDPDDPVPTHGDPPTFIWIKIFTTGRRPVDPDTDIDIDGGPPPPDPPDDDDDDDDPDDDDPVVVVVVVVVPPDDDDDDDDDDDDDDDDDDDDDDD

Sequence (182 aa):
METQRDSCSLGRWSLLLLLLGLVIPLATTQTLSYKEAVLRAVDGLNQRSSDENLYRLLELDPLPKEDEDPDTPKPVSFTVKETVCPRTTQQPLEECDFKENGLVKQCVGTVVLDPAKDYFDISCDKTVDCQGDLMLGSGTTQRSSLSLWGQTLWQQIAQDPQPLFMTHVDVHGKGPLKDKHQ

Secondary structure (DSSP, 8-state):
-----SHHHHHHHHHHHHHHS------------HHHHHHHHHHHHHHH---SEEEEEEEEPPPPS----TTSPEEEEEEEEEEEEETT--S-GGGSPBPTT--EEEEEEEE-S-TT---EEEEE-S---------------------HHHHHHHHHHTT-----------------------

InterPro domains:
  IPR001894 Cathelicidin-like [PTHR10206] (10-129)
  IPR018216 Cathelicidin, conserved site [PS00946] (34-47)
  IPR018216 Cathelicidin, conserved site [PS00947] (78-100)
  IPR046350 Cystatin superfamily [SSF54403] (32-125)

Radius of gyration: 32.12 Å; Cα contacts (8 Å, |Δi|>4): 181; chains: 1; bounding box: 74×102×88 Å